Protein AF-A0A955XNJ9-F1 (afdb_monomer)

Mean predicted aligned error: 15.5 Å

Solvent-accessible surface area (backbone atoms only — not comparable to full-atom values): 15821 Å² total; per-residue (Å²): 92,67,76,54,38,67,74,32,72,89,42,63,70,50,39,53,50,33,49,73,71,42,54,72,67,55,43,52,30,51,49,47,35,55,50,42,34,64,75,70,65,47,89,49,69,69,48,35,56,73,75,29,44,67,34,47,30,44,52,66,66,40,98,43,65,46,68,58,96,60,44,46,30,9,18,32,44,30,56,57,34,42,71,58,36,59,92,86,37,60,68,49,42,50,40,21,49,67,26,19,12,77,42,17,41,43,24,42,50,37,28,50,51,42,32,59,75,77,20,81,82,70,43,66,70,48,33,59,72,77,31,43,67,39,46,49,53,16,59,68,30,68,34,87,57,104,65,89,69,55,55,67,54,95,84,49,73,48,75,60,8,54,36,22,49,49,36,52,52,46,42,55,54,20,54,78,70,72,42,48,72,69,41,40,52,48,43,58,71,54,27,34,72,63,9,48,53,36,46,48,47,34,54,54,39,36,67,74,74,23,86,79,72,43,67,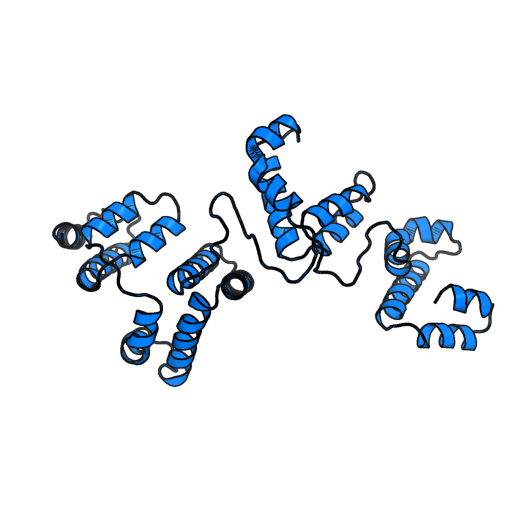74,42,42,55,74,74,30,37,73,35,44,43,69,25,50,54,68,27,84,31,30,28,29,54,27,51,58,41,37,76,66,36,88,45,74,66,52,34,53,55,25,62,59,28,34,12,76,87,23,40,70,40,42,50,53,30,50,53,42,28,60,78,66,70,42,93,48,86,83,34,77,92,32,48,68,36,43,50,55,18,58,70,37,120

Foldseek 3Di:
DVVQVVVCVPPPVSVVVVLVPDDPQLNVLVVLLVVQCVVQVPDDPVSSCVRVVLSVCSNVVPVQDHDDPAAQAALLNLVVNVVSDDVVNVVSNVRSLRRYHPANNQLNVQLVVQCVVQPVPSDPVSCCVGVVVSVVNRNVTGRPDPDDDDHDDPPDTRCLAAALLSLVLQQVVCVVVVNRPVSNVNSQVSHDPNRNVLVVLLVVQCVVFPVPSDPVRSCVRVVVSVCSRQPAADDALQRLLVQCVPDPDSSSNSVSVSNYHPVRVVLNVLLVVQCVVVVNPGSCDPSSVVSVVVRNVTD

Structure (mmCIF, N/CA/C/O backbone):
data_AF-A0A955XNJ9-F1
#
_entry.id   AF-A0A955XNJ9-F1
#
loop_
_atom_site.group_PDB
_atom_site.id
_atom_site.type_symbol
_atom_site.label_atom_id
_atom_site.label_alt_id
_atom_site.label_comp_id
_atom_site.label_asym_id
_atom_site.label_entity_id
_atom_site.label_seq_id
_atom_site.pdbx_PDB_ins_code
_atom_site.Cartn_x
_atom_site.Cartn_y
_atom_site.Cartn_z
_atom_site.occupancy
_atom_site.B_iso_or_equiv
_atom_site.auth_seq_id
_atom_site.auth_comp_id
_atom_site.auth_asym_id
_atom_site.auth_atom_id
_atom_site.pdbx_PDB_model_num
ATOM 1 N N . ILE A 1 1 ? -28.327 0.165 31.905 1.00 87.50 1 ILE A N 1
ATOM 2 C CA . ILE A 1 1 ? -28.423 1.457 32.636 1.00 87.50 1 ILE A CA 1
ATOM 3 C C . ILE A 1 1 ? -29.880 1.897 32.811 1.00 87.50 1 ILE A C 1
ATOM 5 O O . ILE A 1 1 ? -30.347 1.900 33.940 1.00 87.50 1 ILE A O 1
ATOM 9 N N . PHE A 1 2 ? -30.633 2.179 31.739 1.00 85.69 2 PHE A N 1
ATOM 10 C CA . PHE A 1 2 ? -31.999 2.735 31.830 1.00 85.69 2 PHE A CA 1
ATOM 11 C C . PHE A 1 2 ? -33.007 1.916 32.647 1.00 85.69 2 PHE A C 1
ATOM 13 O O . PHE A 1 2 ? -33.697 2.488 33.483 1.00 85.69 2 PHE A O 1
ATOM 20 N N . GLN A 1 3 ? -33.055 0.588 32.487 1.00 88.06 3 GLN A N 1
ATOM 21 C CA . GLN A 1 3 ? -33.917 -0.261 33.329 1.00 88.06 3 GLN A CA 1
ATOM 22 C C . GLN A 1 3 ? -33.580 -0.145 34.824 1.00 88.06 3 GLN A C 1
ATOM 24 O O . GLN A 1 3 ? -34.480 -0.129 35.654 1.00 88.06 3 GLN A O 1
ATOM 29 N N . CYS A 1 4 ? -32.296 -0.016 35.169 1.00 93.62 4 CYS A N 1
ATOM 30 C CA . CYS A 1 4 ? -31.854 0.186 36.549 1.00 93.62 4 CYS A CA 1
ATOM 31 C C . CYS A 1 4 ? -32.279 1.577 37.052 1.00 93.62 4 CYS A C 1
ATOM 33 O O . CYS A 1 4 ? -32.915 1.688 38.097 1.00 93.62 4 CYS A O 1
ATOM 35 N N . LEU A 1 5 ? -32.048 2.629 36.256 1.00 92.25 5 LEU A N 1
ATOM 36 C CA . LEU A 1 5 ? -32.444 4.001 36.599 1.00 92.25 5 LEU A CA 1
ATOM 37 C C . LEU A 1 5 ? -33.959 4.156 36.796 1.00 92.25 5 LEU A C 1
ATOM 39 O O . LEU A 1 5 ? -34.384 4.831 37.730 1.00 92.25 5 LEU A O 1
ATOM 43 N N . GLN A 1 6 ? -34.781 3.481 35.985 1.00 91.00 6 GLN A N 1
ATOM 44 C CA . GLN A 1 6 ? -36.240 3.485 36.147 1.00 91.00 6 GLN A CA 1
ATOM 45 C C . GLN A 1 6 ? -36.683 2.943 37.513 1.00 91.00 6 GLN A C 1
ATOM 47 O O . GLN A 1 6 ? -37.684 3.406 38.058 1.00 91.00 6 GLN A O 1
ATOM 52 N N . THR A 1 7 ? -35.934 2.002 38.097 1.00 95.38 7 THR A N 1
ATOM 53 C CA . THR A 1 7 ? -36.240 1.460 39.432 1.00 95.38 7 THR A CA 1
ATOM 54 C C . THR A 1 7 ? -35.772 2.353 40.582 1.00 95.38 7 THR A C 1
ATOM 56 O O . THR A 1 7 ? -36.294 2.230 41.688 1.00 95.38 7 THR A O 1
ATOM 59 N N . CYS A 1 8 ? -34.842 3.278 40.331 1.00 93.50 8 CYS A N 1
ATOM 60 C CA . CYS A 1 8 ? -34.285 4.169 41.351 1.00 93.50 8 CYS A CA 1
ATOM 61 C C . CYS A 1 8 ? -35.180 5.373 41.685 1.00 93.50 8 CYS A C 1
ATOM 63 O O . CYS A 1 8 ? -35.050 5.961 42.760 1.00 93.50 8 CYS A O 1
ATOM 65 N N . GLY A 1 9 ? -36.089 5.772 40.788 1.00 92.88 9 GLY A N 1
ATOM 66 C CA . GLY A 1 9 ? -36.914 6.966 40.984 1.00 92.88 9 GLY A CA 1
ATOM 67 C C . GLY A 1 9 ? -36.064 8.235 41.140 1.00 92.88 9 GLY A C 1
ATOM 68 O O . GLY A 1 9 ? -35.348 8.614 40.222 1.00 92.88 9 GLY A O 1
ATOM 69 N N . GLN A 1 10 ? -36.163 8.901 42.297 1.00 90.62 10 GLN A N 1
ATOM 70 C CA . GLN A 1 10 ? -35.408 10.124 42.637 1.00 90.62 10 GLN A CA 1
ATOM 71 C C . GLN A 1 10 ? -34.197 9.847 43.556 1.00 90.62 10 GLN A C 1
ATOM 73 O O . GLN A 1 10 ? -33.575 10.783 44.055 1.00 90.62 10 GLN A O 1
ATOM 78 N N . ASP A 1 11 ? -33.873 8.579 43.831 1.00 96.69 11 ASP A N 1
ATOM 79 C CA . ASP A 1 11 ? -32.730 8.222 44.674 1.00 96.69 11 ASP A CA 1
ATOM 80 C C . ASP A 1 11 ? -31.415 8.367 43.891 1.00 96.69 11 ASP A C 1
ATOM 82 O O . ASP A 1 11 ? -31.063 7.535 43.050 1.00 96.69 11 ASP A O 1
ATOM 86 N N . GLN A 1 12 ? -30.680 9.440 44.188 1.00 93.50 12 GLN A N 1
ATOM 87 C CA . GLN A 1 12 ? -29.406 9.748 43.542 1.00 93.50 12 GLN A CA 1
ATOM 88 C C . GLN A 1 12 ? -28.333 8.678 43.801 1.00 93.50 12 GLN A C 1
ATOM 90 O O . GLN A 1 12 ? -27.574 8.352 42.891 1.00 93.50 12 GLN A O 1
ATOM 95 N N . ALA A 1 13 ? -28.287 8.084 44.998 1.00 95.25 13 ALA A N 1
ATOM 96 C CA . ALA A 1 13 ? -27.296 7.057 45.320 1.00 95.25 13 ALA A CA 1
ATOM 97 C C . ALA A 1 13 ? -27.567 5.762 44.538 1.00 95.25 13 ALA A C 1
ATOM 99 O O . ALA A 1 13 ? -26.638 5.104 44.066 1.00 95.25 13 ALA A O 1
ATOM 100 N N . CYS A 1 14 ? -28.844 5.421 44.345 1.00 97.19 14 CYS A N 1
ATOM 101 C CA . CYS A 1 14 ? -29.247 4.326 43.464 1.00 97.19 14 CYS A CA 1
ATOM 102 C C . CYS A 1 14 ? -28.850 4.608 42.005 1.00 97.19 14 CYS A C 1
ATOM 104 O O . CYS A 1 14 ? -28.271 3.740 41.349 1.00 97.19 14 CYS A O 1
ATOM 106 N N . ALA A 1 15 ? -29.090 5.829 41.513 1.00 93.19 15 ALA A N 1
ATOM 107 C CA . ALA A 1 15 ? -28.737 6.219 40.149 1.00 93.19 15 ALA A CA 1
ATOM 108 C C . ALA A 1 15 ? -27.221 6.152 39.885 1.00 93.19 15 ALA A C 1
ATOM 110 O O . ALA A 1 15 ? -26.791 5.583 38.879 1.00 93.19 15 ALA A O 1
ATOM 111 N N . GLU A 1 16 ? -26.406 6.652 40.817 1.00 93.81 16 GLU A N 1
ATOM 112 C CA . GLU A 1 16 ? -24.943 6.526 40.772 1.00 93.81 16 GLU A CA 1
ATOM 113 C C . GLU A 1 16 ? -24.506 5.053 40.812 1.00 93.81 16 GLU A C 1
ATOM 115 O O . GLU A 1 16 ? -23.624 4.643 40.058 1.00 93.81 16 GLU A O 1
ATOM 120 N N . GLY A 1 17 ? -25.172 4.220 41.619 1.00 96.19 17 GLY A N 1
ATOM 121 C CA . GLY A 1 17 ? -24.954 2.773 41.642 1.00 96.19 17 GLY A CA 1
ATOM 122 C C . GLY A 1 17 ? -25.207 2.103 40.287 1.00 96.19 17 GLY A C 1
ATOM 123 O O . GLY A 1 17 ? -24.396 1.290 39.846 1.00 96.19 17 GLY A O 1
ATOM 124 N N . CYS A 1 18 ? -26.288 2.473 39.595 1.00 95.50 18 CYS A N 1
ATOM 125 C CA . CYS A 1 18 ? -26.602 1.966 38.257 1.00 95.50 18 CYS A CA 1
ATOM 126 C C . CYS A 1 18 ? -25.562 2.370 37.202 1.00 95.50 18 CYS A C 1
ATOM 128 O O . CYS A 1 18 ? -25.282 1.584 36.295 1.00 95.50 18 CYS A O 1
ATOM 130 N N . LEU A 1 19 ? -25.000 3.579 37.303 1.00 92.75 19 LEU A N 1
ATOM 131 C CA . LEU A 1 19 ? -23.943 4.051 36.403 1.00 92.75 19 LEU A CA 1
ATOM 132 C C . LEU A 1 19 ? -22.616 3.342 36.675 1.00 92.75 19 LEU A C 1
ATOM 134 O O . LEU A 1 19 ? -21.966 2.880 35.741 1.00 92.75 19 LEU A O 1
ATOM 138 N N . ASN A 1 20 ? -22.253 3.165 37.944 1.00 94.50 20 ASN A N 1
ATOM 139 C CA . ASN A 1 20 ? -21.024 2.473 38.336 1.00 94.50 20 ASN A CA 1
ATOM 140 C C . ASN A 1 20 ? -21.020 0.980 37.967 1.00 94.50 20 ASN A C 1
ATOM 142 O O . ASN A 1 20 ? -19.954 0.388 37.839 1.00 94.50 20 ASN A O 1
ATOM 146 N N . GLN A 1 21 ? -22.195 0.368 37.789 1.00 93.81 21 GLN A N 1
ATOM 147 C CA . GLN A 1 21 ? -22.329 -1.018 37.319 1.00 93.81 21 GLN A CA 1
ATOM 148 C C . GLN A 1 21 ? -22.251 -1.167 35.793 1.00 93.81 21 GLN A C 1
ATOM 150 O O . GLN A 1 21 ? -22.185 -2.291 35.295 1.00 93.81 21 GLN A O 1
ATOM 155 N N . ALA A 1 22 ? -22.301 -0.070 35.037 1.00 86.12 22 ALA A N 1
ATOM 156 C CA . ALA A 1 22 ? -22.185 -0.120 33.588 1.00 86.12 22 ALA A CA 1
ATOM 157 C C . ALA A 1 22 ? -20.741 -0.358 33.132 1.00 86.12 22 ALA A C 1
ATOM 159 O O . ALA A 1 22 ? -19.787 -0.063 33.849 1.00 86.12 22 ALA A O 1
ATOM 160 N N . THR A 1 23 ? -20.583 -0.861 31.908 1.00 87.94 23 THR A N 1
ATOM 161 C CA . THR A 1 23 ? -19.278 -0.903 31.240 1.00 87.94 23 THR A CA 1
ATOM 162 C C . THR A 1 23 ? -18.762 0.518 30.975 1.00 87.94 23 THR A C 1
ATOM 164 O O . THR A 1 23 ? -19.576 1.444 30.887 1.00 87.94 23 THR A O 1
ATOM 167 N N . PRO A 1 24 ? -17.440 0.711 30.797 1.00 83.81 24 PRO A N 1
ATOM 168 C CA . PRO A 1 24 ? -16.875 2.016 30.445 1.00 83.81 24 PRO A CA 1
ATOM 169 C C . PRO A 1 24 ? -17.558 2.665 29.230 1.00 83.81 24 PRO A C 1
ATOM 171 O O . PRO A 1 24 ? -17.929 3.836 29.287 1.00 83.81 24 PRO A O 1
ATOM 174 N N . ASP A 1 25 ? -17.832 1.886 28.183 1.00 75.38 25 ASP A N 1
ATOM 175 C CA . ASP A 1 25 ? -18.508 2.381 26.976 1.00 75.38 25 ASP A CA 1
ATOM 176 C C . ASP A 1 25 ? -19.952 2.811 27.262 1.00 75.38 25 ASP A C 1
ATOM 178 O O . ASP A 1 25 ? -20.408 3.856 26.801 1.00 75.38 25 ASP A O 1
ATOM 182 N N . GLY A 1 26 ? -20.669 2.052 28.097 1.00 81.81 26 GLY A N 1
ATOM 183 C CA . GLY A 1 26 ? -22.020 2.412 28.523 1.00 81.81 26 GLY A CA 1
ATOM 184 C C . GLY A 1 26 ? -22.055 3.698 29.355 1.00 81.81 26 GLY A C 1
ATOM 185 O O . GLY A 1 26 ? -22.989 4.490 29.222 1.00 81.81 26 GLY A O 1
ATOM 186 N N . GLN A 1 27 ? -21.035 3.932 30.188 1.00 87.31 27 GLN A N 1
ATOM 187 C CA . GLN A 1 27 ? -20.883 5.178 30.946 1.00 87.31 27 GLN A CA 1
ATOM 188 C C . GLN A 1 27 ? -20.604 6.363 30.018 1.00 87.31 27 GLN A C 1
ATOM 190 O O . GLN A 1 27 ? -21.228 7.414 30.173 1.00 87.31 27 GLN A O 1
ATOM 195 N N . ALA A 1 28 ? -19.715 6.187 29.035 1.00 84.62 28 ALA A N 1
ATOM 196 C CA . ALA A 1 28 ? -19.393 7.213 28.048 1.00 84.62 28 ALA A CA 1
ATOM 197 C C . ALA A 1 28 ? -20.620 7.592 27.202 1.00 84.62 28 ALA A C 1
ATOM 199 O O . ALA A 1 28 ? -20.950 8.774 27.098 1.00 84.62 28 ALA A O 1
ATOM 200 N N . ALA A 1 29 ? -21.353 6.603 26.678 1.00 83.69 29 ALA A N 1
ATOM 201 C CA . ALA A 1 29 ? -22.547 6.837 25.867 1.00 83.69 29 ALA A CA 1
ATOM 202 C C . ALA A 1 29 ? -23.670 7.530 26.659 1.00 83.69 29 ALA A C 1
ATOM 204 O O . ALA A 1 29 ? -24.295 8.472 26.174 1.00 83.69 29 ALA A O 1
ATOM 205 N N . PHE A 1 30 ? -23.896 7.122 27.912 1.00 92.06 30 PHE A N 1
ATOM 206 C CA . PHE A 1 30 ? -24.862 7.798 28.781 1.00 92.06 30 PHE A CA 1
ATOM 207 C C . PHE A 1 30 ? -24.428 9.236 29.118 1.00 92.06 30 PHE A C 1
ATOM 209 O O . PHE A 1 30 ? -25.255 10.150 29.140 1.00 92.06 30 PHE A O 1
ATOM 216 N N . GLY A 1 31 ? -23.128 9.454 29.340 1.00 91.62 31 GLY A N 1
ATOM 217 C CA . GLY A 1 31 ? -22.550 10.780 29.554 1.00 91.62 31 GLY A CA 1
ATOM 218 C C . GLY A 1 31 ? -22.748 11.715 28.358 1.00 91.62 31 GLY A C 1
ATOM 219 O O . GLY A 1 31 ? -23.079 12.883 28.559 1.00 91.62 31 GLY A O 1
ATOM 220 N N . ALA A 1 32 ? -22.623 11.198 27.133 1.00 90.44 32 ALA A N 1
ATOM 221 C CA . ALA A 1 32 ? -22.866 11.955 25.905 1.00 90.44 32 ALA A CA 1
ATOM 222 C C . ALA A 1 32 ? -24.324 12.434 25.805 1.00 90.44 32 ALA A C 1
ATOM 224 O O . ALA A 1 32 ? -24.561 13.622 25.579 1.00 90.44 32 ALA A O 1
ATOM 225 N N . ILE A 1 33 ? -25.303 11.561 26.088 1.00 94.19 33 ILE A N 1
ATOM 226 C CA . ILE A 1 33 ? -26.720 11.964 26.148 1.00 94.19 33 ILE A CA 1
ATOM 227 C C . ILE A 1 33 ? -26.911 13.072 27.182 1.00 94.19 33 ILE A C 1
ATOM 229 O O . ILE A 1 33 ? -27.504 14.105 26.882 1.00 94.19 33 ILE A O 1
ATOM 233 N N . ALA A 1 34 ? -26.394 12.883 28.399 1.00 93.75 34 ALA A N 1
ATOM 234 C CA . ALA A 1 34 ? -26.550 13.864 29.468 1.00 93.75 34 ALA A CA 1
ATOM 235 C C . ALA A 1 34 ? -25.927 15.224 29.103 1.00 93.75 34 ALA A C 1
ATOM 237 O O . ALA A 1 34 ? -26.501 16.271 29.412 1.00 93.75 34 ALA A O 1
ATOM 238 N N . GLN A 1 35 ? -24.775 15.235 28.426 1.00 94.50 35 GLN A N 1
ATOM 239 C CA . GLN A 1 35 ? -24.175 16.465 27.907 1.00 94.50 35 GLN A CA 1
ATOM 240 C C . GLN A 1 35 ? -25.063 17.129 26.854 1.00 94.50 35 GLN A C 1
ATOM 242 O O . GLN A 1 35 ? -25.310 18.329 26.964 1.00 94.50 35 GLN A O 1
ATOM 247 N N . CYS A 1 36 ? -25.593 16.370 25.891 1.00 96.06 36 CYS A N 1
ATOM 248 C CA . CYS A 1 36 ? -26.470 16.915 24.859 1.00 96.06 36 CYS A CA 1
ATOM 249 C C . CYS A 1 36 ? -27.771 17.497 25.439 1.00 96.06 36 CYS A C 1
ATOM 251 O O . CYS A 1 36 ? -28.160 18.612 25.079 1.00 96.06 36 CYS A O 1
ATOM 253 N N . ILE A 1 37 ? -28.402 16.795 26.391 1.00 96.44 37 ILE A N 1
ATOM 254 C CA . ILE A 1 37 ? -29.606 17.264 27.096 1.00 96.44 37 ILE A CA 1
ATOM 255 C C . ILE A 1 37 ? -29.342 18.612 27.768 1.00 96.44 37 ILE A C 1
ATOM 257 O O . ILE A 1 37 ? -30.127 19.547 27.610 1.00 96.44 37 ILE A O 1
ATOM 261 N N . ASN A 1 38 ? -28.223 18.729 28.490 1.00 94.81 38 ASN A N 1
ATOM 262 C CA . ASN A 1 38 ? -27.853 19.967 29.173 1.00 94.81 38 ASN A CA 1
ATOM 263 C C . ASN A 1 38 ? -27.518 21.096 28.188 1.00 94.81 38 ASN A C 1
ATOM 265 O O . ASN A 1 38 ? -27.924 22.234 28.411 1.00 94.81 38 ASN A O 1
ATOM 269 N N . ALA A 1 39 ? -26.804 20.790 27.100 1.00 96.50 39 ALA A N 1
ATOM 270 C CA . ALA A 1 39 ? -26.411 21.770 26.088 1.00 96.50 39 ALA A CA 1
ATOM 271 C C . ALA A 1 39 ? -27.617 22.360 25.340 1.00 96.50 39 ALA A C 1
ATOM 273 O O . ALA A 1 39 ? -27.639 23.559 25.068 1.00 96.50 39 ALA A O 1
ATOM 274 N N . ASN A 1 40 ? -28.633 21.540 25.059 1.00 95.62 40 ASN A N 1
ATOM 275 C CA . ASN A 1 40 ? -29.851 21.957 24.359 1.00 95.62 40 ASN A CA 1
ATOM 276 C C . ASN A 1 40 ? -30.999 22.353 25.304 1.00 95.62 40 ASN A C 1
ATOM 278 O O . ASN A 1 40 ? -32.063 22.764 24.844 1.00 95.62 40 ASN A O 1
ATOM 282 N N . GLY A 1 41 ? -30.800 22.252 26.623 1.00 96.38 41 GLY A N 1
ATOM 283 C CA . GLY A 1 41 ? -31.819 22.580 27.621 1.00 96.38 41 GLY A CA 1
ATOM 284 C C . GLY A 1 41 ? -33.074 21.709 27.519 1.00 96.38 41 GLY A C 1
ATOM 285 O O . GLY A 1 41 ? -34.176 22.200 27.770 1.00 96.38 41 GLY A O 1
ATOM 286 N N . CYS A 1 42 ? -32.925 20.440 27.130 1.00 96.19 42 CYS A N 1
ATOM 287 C CA . CYS A 1 42 ? -34.059 19.547 26.923 1.00 96.19 42 CYS A CA 1
ATOM 288 C C . CYS A 1 42 ? -34.740 19.169 28.241 1.00 96.19 42 CYS A C 1
ATOM 290 O O . CYS A 1 42 ? -34.089 18.752 29.197 1.00 96.19 42 CYS A O 1
ATOM 292 N N . GLN A 1 43 ? -36.067 19.314 28.282 1.00 96.38 43 GLN A N 1
ATOM 293 C CA . GLN A 1 43 ? -36.897 19.016 29.459 1.00 96.38 43 GLN A CA 1
ATOM 294 C C . GLN A 1 43 ? -37.847 17.832 29.246 1.00 96.38 43 GLN A C 1
ATOM 296 O O . GLN A 1 43 ? -38.479 17.379 30.199 1.00 96.38 43 GLN A O 1
ATOM 301 N N . ASP A 1 44 ? -37.962 17.348 28.012 1.00 93.31 44 ASP A N 1
ATOM 302 C CA . ASP A 1 44 ? -38.845 16.260 27.618 1.00 93.31 44 ASP A CA 1
ATOM 303 C C . ASP A 1 44 ? -38.204 15.387 26.535 1.00 93.31 44 ASP A C 1
ATOM 305 O O . ASP A 1 44 ? -37.218 15.770 25.898 1.00 93.31 44 ASP A O 1
ATOM 309 N N . ASP A 1 45 ? -38.788 14.208 26.328 1.00 89.56 45 ASP A N 1
ATOM 310 C CA . ASP A 1 45 ? -38.293 13.225 25.366 1.00 89.56 45 ASP A CA 1
ATOM 311 C C . ASP A 1 45 ? -38.332 13.756 23.926 1.00 89.56 45 ASP A C 1
ATOM 313 O O . ASP A 1 45 ? -37.453 13.430 23.137 1.00 89.56 45 ASP A O 1
ATOM 317 N N . ALA A 1 46 ? -39.289 14.628 23.588 1.00 91.12 46 ALA A N 1
ATOM 318 C CA . ALA A 1 46 ? -39.408 15.197 22.245 1.00 91.12 46 ALA A CA 1
ATOM 319 C C . ALA A 1 46 ? -38.215 16.102 21.896 1.00 91.12 46 ALA A C 1
ATOM 321 O O . ALA A 1 46 ? -37.704 16.057 20.777 1.00 91.12 46 ALA A O 1
ATOM 322 N N . CYS A 1 47 ? -37.736 16.906 22.847 1.00 95.75 47 CYS A N 1
ATOM 323 C CA . CYS A 1 47 ? -36.519 17.691 22.668 1.00 95.75 47 CYS A CA 1
ATOM 324 C C . CYS A 1 47 ? -35.287 16.796 22.540 1.00 95.75 47 CYS A C 1
ATOM 326 O O . CYS A 1 47 ? -34.439 17.056 21.685 1.00 95.75 47 CYS A O 1
ATOM 328 N N . VAL A 1 48 ? -35.194 15.756 23.375 1.00 94.00 48 VAL A N 1
ATOM 329 C CA . VAL A 1 48 ? -34.073 14.808 23.350 1.00 94.00 48 VAL A CA 1
ATOM 330 C C . VAL A 1 48 ? -34.030 14.062 22.020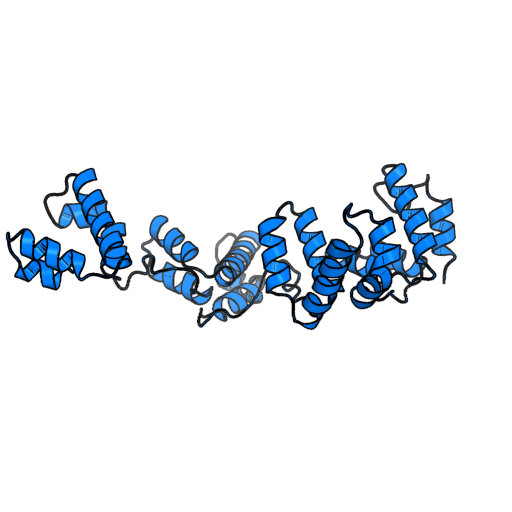 1.00 94.00 48 VAL A C 1
ATOM 332 O O . VAL A 1 48 ? -32.974 13.970 21.408 1.00 94.00 48 VAL A O 1
ATOM 335 N N . GLU A 1 49 ? -35.171 13.604 21.519 1.00 85.88 49 GLU A N 1
ATOM 336 C CA . GLU A 1 49 ? -35.270 12.943 20.220 1.00 85.88 49 GLU A CA 1
ATOM 337 C C . GLU A 1 49 ? -34.945 13.902 19.065 1.00 85.88 49 GLU A C 1
ATOM 339 O O . GLU A 1 49 ? -34.266 13.516 18.123 1.00 85.88 49 GLU A O 1
ATOM 344 N N . ALA A 1 50 ? -35.353 15.172 19.145 1.00 88.50 50 ALA A N 1
ATOM 345 C CA . ALA A 1 50 ? -35.089 16.145 18.086 1.00 88.50 50 ALA A CA 1
ATOM 346 C C . ALA A 1 50 ? -33.637 16.658 18.048 1.00 88.50 50 ALA A C 1
ATOM 348 O O . ALA A 1 50 ? -33.138 16.977 16.971 1.00 88.50 50 ALA A O 1
ATOM 349 N N . ASN A 1 51 ? -32.969 16.778 19.200 1.00 91.31 51 ASN A N 1
ATOM 350 C CA . ASN A 1 51 ? -31.667 17.456 19.303 1.00 91.31 51 ASN A CA 1
ATOM 351 C C . ASN A 1 51 ? -30.517 16.541 19.736 1.00 91.31 51 ASN A C 1
ATOM 353 O O . ASN A 1 51 ? -29.364 16.913 19.551 1.00 91.31 51 ASN A O 1
ATOM 357 N N . CYS A 1 52 ? -30.820 15.372 20.302 1.00 93.25 52 CYS A N 1
ATOM 358 C CA . CYS A 1 52 ? -29.846 14.419 20.843 1.00 93.25 52 CYS A CA 1
ATOM 359 C C . CYS A 1 52 ? -30.026 13.010 20.262 1.00 93.25 52 CYS A C 1
ATOM 361 O O . CYS A 1 52 ? -29.658 12.016 20.891 1.00 93.25 52 CYS A O 1
ATOM 363 N N . ALA A 1 53 ? -30.629 12.903 19.070 1.00 83.75 53 ALA A N 1
ATOM 364 C CA . ALA A 1 53 ? -30.893 11.625 18.410 1.00 83.75 53 ALA A CA 1
ATOM 365 C C . ALA A 1 53 ? -29.623 10.776 18.262 1.00 83.75 53 ALA A C 1
ATOM 367 O O . ALA A 1 53 ? -29.663 9.564 18.451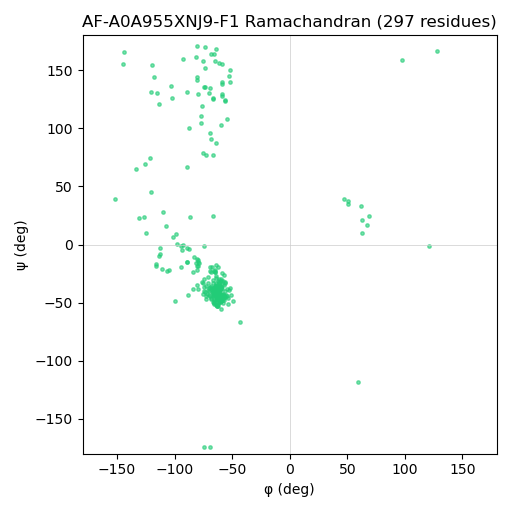 1.00 83.75 53 ALA A O 1
ATOM 368 N N . ASN A 1 54 ? -28.487 11.411 17.961 1.00 80.00 54 ASN A N 1
ATOM 369 C CA . ASN A 1 54 ? -27.215 10.728 17.742 1.00 80.00 54 ASN A CA 1
ATOM 370 C C . ASN A 1 54 ? -26.708 10.056 19.022 1.00 80.00 54 ASN A C 1
ATOM 372 O O . ASN A 1 54 ? -26.354 8.879 19.009 1.00 80.00 54 ASN A O 1
ATOM 376 N N . GLU A 1 55 ? -26.724 10.779 20.140 1.00 90.75 55 GLU A N 1
ATOM 377 C CA . GLU A 1 55 ? -26.299 10.277 21.442 1.00 90.75 55 GLU A CA 1
ATOM 378 C C . GLU A 1 55 ? -27.259 9.196 21.956 1.00 90.75 55 GLU A C 1
ATOM 380 O O . GLU A 1 55 ? -26.821 8.186 22.510 1.00 90.75 55 GLU A O 1
ATOM 385 N N . VAL A 1 56 ? -28.567 9.373 21.733 1.00 86.31 56 VAL A N 1
ATOM 386 C CA . VAL A 1 56 ? -29.598 8.376 22.061 1.00 86.31 56 VAL A CA 1
ATOM 387 C C . VAL A 1 56 ? -29.380 7.090 21.264 1.00 86.31 56 VAL A C 1
ATOM 389 O O . VAL A 1 56 ? -29.318 6.010 21.854 1.00 86.31 56 VAL A O 1
ATOM 392 N N . ASN A 1 57 ? -29.190 7.190 19.948 1.00 74.62 57 ASN A N 1
ATOM 393 C CA . ASN A 1 57 ? -28.954 6.040 19.075 1.00 74.62 57 ASN A CA 1
ATOM 394 C C . ASN A 1 57 ? -27.658 5.304 19.438 1.00 74.62 57 ASN A C 1
ATOM 396 O O . ASN A 1 57 ? -27.665 4.075 19.537 1.00 74.62 57 ASN A O 1
ATOM 400 N N . ALA A 1 58 ? -26.582 6.045 19.724 1.00 73.44 58 ALA A N 1
ATOM 401 C CA . ALA A 1 58 ? -25.316 5.479 20.185 1.00 73.44 58 ALA A CA 1
ATOM 402 C C . ALA A 1 58 ? -25.456 4.738 21.529 1.00 73.44 58 ALA A C 1
ATOM 404 O O . ALA A 1 58 ? -24.828 3.703 21.737 1.00 73.44 58 ALA A O 1
ATOM 405 N N . CYS A 1 59 ? -26.296 5.224 22.449 1.00 83.38 59 CYS A N 1
ATOM 406 C CA . CYS A 1 59 ? -26.452 4.616 23.772 1.00 83.38 59 CYS A CA 1
ATOM 407 C C . CYS A 1 59 ? -27.350 3.376 23.792 1.00 83.38 59 CYS A C 1
ATOM 409 O O . CYS A 1 59 ? -27.083 2.432 24.536 1.00 83.38 59 CYS A O 1
ATOM 411 N N . PHE A 1 60 ? -28.433 3.372 23.013 1.00 76.12 60 PHE A N 1
ATOM 412 C CA . PHE A 1 60 ? -29.389 2.263 23.019 1.00 76.12 60 PHE A CA 1
ATOM 413 C C . PHE A 1 60 ? -29.033 1.135 22.056 1.00 76.12 60 PHE A C 1
ATOM 415 O O . PHE A 1 60 ? -29.744 0.130 22.043 1.00 76.12 60 PHE A O 1
ATOM 422 N N . GLY A 1 61 ? -27.965 1.286 21.263 1.00 60.66 61 GLY A N 1
ATOM 423 C CA . GLY A 1 61 ? -27.633 0.326 20.210 1.00 60.66 61 GLY A CA 1
ATOM 424 C C . GLY A 1 61 ? -28.846 0.055 19.322 1.00 60.66 61 GLY A C 1
ATOM 425 O O . GLY A 1 61 ? -29.090 -1.091 18.944 1.00 60.66 61 GLY A O 1
ATOM 426 N N . GLY A 1 62 ? -29.674 1.089 19.102 1.00 47.84 62 GLY A N 1
ATOM 427 C CA . GLY A 1 62 ? -30.880 0.971 18.298 1.00 47.84 62 GLY A CA 1
ATOM 428 C C . GLY A 1 62 ? -30.502 0.365 16.955 1.00 47.84 62 GLY A C 1
ATOM 429 O O . GLY A 1 62 ? -29.426 0.631 16.442 1.00 47.84 62 GLY A O 1
ATOM 430 N N . ALA A 1 63 ? -31.369 -0.455 16.374 1.00 42.56 63 ALA A N 1
ATOM 431 C CA . ALA A 1 63 ? -31.154 -1.079 15.067 1.00 42.56 63 ALA A CA 1
ATOM 432 C C . ALA A 1 63 ? -31.129 -0.074 13.884 1.00 42.56 63 ALA A C 1
ATOM 434 O O . ALA A 1 63 ? -31.452 -0.436 12.757 1.00 42.56 63 ALA A O 1
ATOM 435 N N . GLY A 1 64 ? -30.792 1.190 14.144 1.00 47.12 64 GLY A N 1
ATOM 436 C CA . GLY A 1 64 ? -30.214 2.117 13.185 1.00 47.12 64 GLY A CA 1
ATOM 437 C C . GLY A 1 64 ? -28.714 2.190 13.489 1.00 47.12 64 GLY A C 1
ATOM 438 O O . GLY A 1 64 ? -28.356 2.408 14.643 1.00 47.12 64 GLY A O 1
ATOM 439 N N . PRO A 1 65 ? -27.837 1.963 12.509 1.00 43.22 65 PRO A N 1
ATOM 440 C CA . PRO A 1 65 ? -26.432 1.635 12.730 1.00 43.22 65 PRO A CA 1
ATOM 441 C C . PRO A 1 65 ? -25.611 2.844 13.219 1.00 43.22 65 PRO A C 1
ATOM 443 O O . PRO A 1 65 ? -24.876 3.497 12.483 1.00 43.22 65 PRO A O 1
ATOM 446 N N . GLY A 1 66 ? -25.770 3.169 14.497 1.00 44.41 66 GLY A N 1
ATOM 447 C CA . GLY A 1 66 ? -24.927 4.094 15.238 1.00 44.41 66 GLY A CA 1
ATOM 448 C C . GLY A 1 66 ? -23.640 3.415 15.719 1.00 44.41 66 GLY A C 1
ATOM 449 O O . GLY A 1 66 ? -23.582 2.187 15.787 1.00 44.41 66 GLY A O 1
ATOM 450 N N . PRO A 1 67 ? -22.615 4.211 16.063 1.00 47.53 67 PRO A N 1
ATOM 451 C CA . PRO A 1 67 ? -21.232 3.772 16.184 1.00 47.53 67 PRO A CA 1
ATOM 452 C C . PRO A 1 67 ? -21.039 2.846 17.383 1.00 47.53 67 PRO A C 1
ATOM 454 O O . PRO A 1 67 ? -20.839 3.293 18.511 1.00 47.53 67 PRO A O 1
ATOM 457 N N . GLY A 1 68 ? -21.085 1.539 17.121 1.00 47.41 68 GLY A N 1
ATOM 458 C CA . GLY A 1 68 ? -20.423 0.554 17.969 1.00 47.41 68 GLY A CA 1
ATOM 459 C C . GLY A 1 68 ? -18.900 0.756 17.938 1.00 47.41 68 GLY A C 1
ATOM 460 O O . GLY A 1 68 ? -18.407 1.517 17.101 1.00 47.41 68 GLY A O 1
ATOM 461 N N . PRO A 1 69 ? -18.138 0.102 18.834 1.00 48.50 69 PRO A N 1
ATOM 462 C CA . PRO A 1 69 ? -16.677 0.100 18.779 1.00 48.50 69 PRO A CA 1
ATOM 463 C C . PRO A 1 69 ? -16.259 -0.378 17.383 1.00 48.50 69 PRO A C 1
ATOM 465 O O . PRO A 1 69 ? -16.529 -1.518 17.012 1.00 48.50 69 PRO A O 1
ATOM 468 N N . GLY A 1 70 ? -15.765 0.565 16.583 1.00 55.06 70 GLY A N 1
ATOM 469 C CA . GLY A 1 70 ? -15.726 0.466 15.129 1.00 55.06 70 GLY A CA 1
ATOM 470 C C . GLY A 1 70 ? -14.572 -0.365 14.586 1.00 55.06 70 GLY A C 1
ATOM 471 O O . GLY A 1 70 ? -13.639 -0.709 15.309 1.00 55.06 70 GLY A O 1
ATOM 472 N N . GLY A 1 71 ? -14.640 -0.611 13.278 1.00 59.91 71 GLY A N 1
ATOM 473 C CA . GLY A 1 71 ? -13.522 -1.120 12.488 1.00 59.91 71 GLY A CA 1
ATOM 474 C C . GLY A 1 71 ? -13.773 -2.442 11.776 1.00 59.91 71 GLY A C 1
ATOM 475 O O . GLY A 1 71 ? -12.886 -2.880 11.054 1.00 59.91 71 GLY A O 1
ATOM 476 N N . ASP A 1 72 ? -14.949 -3.054 11.928 1.00 75.50 72 ASP A N 1
ATOM 477 C CA . ASP A 1 72 ? -15.196 -4.393 11.380 1.00 75.50 72 ASP A CA 1
ATOM 478 C C . ASP A 1 72 ? -16.227 -4.420 10.245 1.00 75.50 72 ASP A C 1
ATOM 480 O O . ASP A 1 72 ? -16.383 -5.458 9.613 1.00 75.50 72 ASP A O 1
ATOM 484 N N . LEU A 1 73 ? -16.937 -3.322 9.936 1.00 86.38 73 LEU A N 1
ATOM 485 C CA . LEU A 1 73 ? -17.916 -3.376 8.842 1.00 86.38 73 LEU A CA 1
ATOM 486 C C . LEU A 1 73 ? -17.191 -3.576 7.505 1.00 86.38 73 LEU A C 1
ATOM 488 O O . LEU A 1 73 ? -16.300 -2.799 7.141 1.00 86.38 73 LEU A O 1
ATOM 492 N N . GLY A 1 74 ? -17.583 -4.610 6.764 1.00 90.12 74 GLY A N 1
ATOM 493 C CA . GLY A 1 74 ? -17.166 -4.765 5.380 1.00 90.12 74 GLY A CA 1
ATOM 494 C C . GLY A 1 74 ? -17.899 -3.769 4.486 1.00 90.12 74 GLY A C 1
ATOM 495 O O . GLY A 1 74 ? -18.861 -3.118 4.899 1.00 90.12 74 GLY A O 1
ATOM 496 N N . CYS A 1 75 ? -17.480 -3.643 3.234 1.00 95.38 75 CYS A N 1
ATOM 497 C CA . CYS A 1 75 ? -18.111 -2.730 2.286 1.00 95.38 75 CYS A CA 1
ATOM 498 C C . CYS A 1 75 ? -19.606 -3.025 2.075 1.00 95.38 75 CYS A C 1
ATOM 500 O O . CYS A 1 75 ? -20.424 -2.100 2.019 1.00 95.38 75 CYS A O 1
ATOM 502 N N . GLY A 1 76 ? -19.991 -4.305 2.038 1.00 91.88 76 GLY A N 1
ATOM 503 C CA . GLY A 1 76 ? -21.392 -4.716 1.975 1.00 91.88 76 GLY A CA 1
ATOM 504 C C . GLY A 1 76 ? -22.186 -4.252 3.198 1.00 91.88 76 GLY A C 1
ATOM 505 O O . GLY A 1 76 ? -23.311 -3.764 3.057 1.00 91.88 76 GLY A O 1
ATOM 506 N N . ASP A 1 77 ? -21.573 -4.315 4.381 1.00 91.75 77 ASP A N 1
ATOM 507 C CA . ASP A 1 77 ? -22.194 -3.874 5.628 1.00 91.75 77 ASP A CA 1
ATOM 508 C C . ASP A 1 77 ? -22.292 -2.347 5.711 1.00 91.75 77 ASP A C 1
ATOM 510 O O . ASP A 1 77 ? -23.303 -1.834 6.185 1.00 91.75 77 ASP A O 1
ATOM 514 N N . ILE A 1 78 ? -21.311 -1.600 5.186 1.00 92.62 78 ILE A N 1
ATOM 515 C CA . ILE A 1 78 ? -21.384 -0.132 5.049 1.00 92.62 78 ILE A CA 1
ATOM 516 C C . ILE A 1 78 ? -22.572 0.258 4.155 1.00 92.62 78 ILE A C 1
ATOM 518 O O . ILE A 1 78 ? -23.353 1.148 4.499 1.00 92.62 78 ILE A O 1
ATOM 522 N N . LEU A 1 79 ? -22.769 -0.428 3.024 1.00 92.25 79 LEU A N 1
ATOM 523 C CA . LEU A 1 79 ? -23.913 -0.173 2.143 1.00 92.25 79 LEU A CA 1
ATOM 524 C C . LEU A 1 79 ? -25.245 -0.537 2.803 1.00 92.25 79 LEU A C 1
ATOM 526 O O . LEU A 1 79 ? -26.231 0.187 2.646 1.00 92.25 79 LEU A O 1
ATOM 530 N N . GLN A 1 80 ? -25.294 -1.640 3.550 1.00 90.38 80 GLN A N 1
ATOM 531 C CA . GLN A 1 80 ? -26.476 -2.007 4.328 1.00 90.38 80 GLN A CA 1
ATOM 532 C C . GLN A 1 80 ? -26.750 -0.983 5.439 1.00 90.38 80 GLN A C 1
ATOM 534 O O . GLN A 1 80 ? -27.903 -0.632 5.687 1.00 90.38 80 GLN A O 1
ATOM 539 N N . CYS A 1 81 ? -25.694 -0.451 6.051 1.00 90.81 81 CYS A N 1
ATOM 540 C CA . CYS A 1 81 ? -25.753 0.595 7.058 1.00 90.81 81 CYS A CA 1
ATOM 541 C C . CYS A 1 81 ? -26.409 1.865 6.489 1.00 90.81 81 CYS A C 1
ATOM 543 O O . CYS A 1 81 ? -27.359 2.396 7.067 1.00 90.81 81 CYS A O 1
ATOM 545 N N . PHE A 1 82 ? -26.004 2.286 5.286 1.00 93.25 82 PHE A N 1
ATOM 546 C CA . PHE A 1 82 ? -26.596 3.438 4.599 1.00 93.25 82 PHE A CA 1
ATOM 547 C C . PHE A 1 82 ? -28.082 3.276 4.296 1.00 93.25 82 PHE A C 1
ATOM 549 O O . PHE A 1 82 ? -28.812 4.264 4.313 1.00 93.25 82 PHE A O 1
ATOM 556 N N . GLN A 1 83 ? -28.556 2.053 4.039 1.00 89.06 83 GLN A N 1
ATOM 557 C CA . GLN A 1 83 ? -29.987 1.802 3.829 1.00 89.06 83 GLN A CA 1
ATOM 558 C C . GLN A 1 83 ? -30.817 2.073 5.092 1.00 89.06 83 GLN A C 1
ATOM 560 O O . GLN A 1 83 ? -32.013 2.340 4.984 1.00 89.06 83 GLN A O 1
ATOM 565 N N . GLY A 1 84 ? -30.194 2.018 6.274 1.00 83.25 84 GLY A N 1
ATOM 566 C CA . GLY A 1 84 ? -30.803 2.409 7.544 1.00 83.25 84 GLY A CA 1
ATOM 567 C C . GLY A 1 84 ? -30.815 3.921 7.789 1.00 83.25 84 GLY A C 1
ATOM 568 O O . GLY A 1 84 ? -31.530 4.379 8.678 1.00 83.25 84 GLY A O 1
ATOM 569 N N . CYS A 1 85 ? -30.060 4.699 7.010 1.00 86.50 85 CYS A N 1
ATOM 570 C CA . CYS A 1 85 ? -30.009 6.149 7.140 1.00 86.50 85 CYS A CA 1
ATOM 571 C C . CYS A 1 85 ? -31.206 6.824 6.459 1.00 86.50 85 CYS A C 1
ATOM 573 O O . CYS A 1 85 ? -31.671 6.415 5.392 1.00 86.50 85 CYS A O 1
ATOM 575 N N . GLY A 1 86 ? -31.696 7.910 7.062 1.00 83.81 86 GLY A N 1
ATOM 576 C CA . GLY A 1 86 ? -32.699 8.764 6.431 1.00 83.81 86 GLY A CA 1
ATOM 577 C C . GLY A 1 86 ? -32.180 9.396 5.134 1.00 83.81 86 GLY A C 1
ATOM 578 O O . GLY A 1 86 ? -30.976 9.587 4.948 1.00 83.81 86 GLY A O 1
ATOM 579 N N . GLN A 1 87 ? -33.088 9.771 4.224 1.00 86.44 87 GLN A N 1
ATOM 580 C CA . GLN A 1 87 ? -32.698 10.525 3.028 1.00 86.44 87 GLN A CA 1
ATOM 581 C C . GLN A 1 87 ? -31.973 11.815 3.430 1.00 86.44 87 GLN A C 1
ATOM 583 O O . GLN A 1 87 ? -32.540 12.659 4.123 1.00 86.44 87 GLN A O 1
ATOM 588 N N . ASN A 1 88 ? -30.749 11.985 2.927 1.00 81.25 88 ASN A N 1
ATOM 589 C CA . ASN A 1 88 ? -29.857 13.116 3.208 1.00 81.25 88 ASN A CA 1
ATOM 590 C C . ASN A 1 88 ? -29.340 13.207 4.653 1.00 81.25 88 ASN A C 1
ATOM 592 O O . ASN A 1 88 ? -28.817 14.255 5.037 1.00 81.25 88 ASN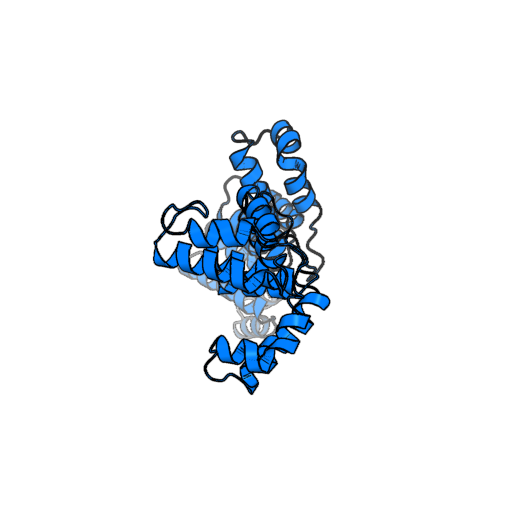 A O 1
ATOM 596 N N . ASP A 1 89 ? -29.432 12.135 5.440 1.00 85.12 89 ASP A N 1
ATOM 597 C CA . ASP A 1 89 ? -28.822 12.083 6.768 1.00 85.12 89 ASP A CA 1
ATOM 598 C C . ASP A 1 89 ? -27.301 11.884 6.655 1.00 85.12 89 ASP A C 1
ATOM 600 O O . ASP A 1 89 ? -26.763 10.785 6.787 1.00 85.12 89 ASP A O 1
ATOM 604 N N . GLN A 1 90 ? -26.597 12.976 6.354 1.00 83.38 90 GLN A N 1
ATOM 605 C CA . GLN A 1 90 ? -25.143 12.984 6.176 1.00 83.38 90 GLN A CA 1
ATOM 606 C C . GLN A 1 90 ? -24.398 12.519 7.432 1.00 83.38 90 GLN A C 1
ATOM 608 O O . GLN A 1 90 ? -23.339 11.908 7.309 1.00 83.38 90 GLN A O 1
ATOM 613 N N . ALA A 1 91 ? -24.945 12.776 8.624 1.00 77.81 91 ALA A N 1
ATOM 614 C CA . ALA A 1 91 ? -24.336 12.344 9.877 1.00 77.81 91 ALA A CA 1
ATOM 615 C C . ALA A 1 91 ? -24.407 10.818 10.022 1.00 77.81 91 ALA A C 1
ATOM 617 O O . ALA A 1 91 ? -23.397 10.190 10.339 1.00 77.81 91 ALA A O 1
ATOM 618 N N . CYS A 1 92 ? -25.558 10.216 9.709 1.00 84.75 92 CYS A N 1
ATOM 619 C CA . CYS A 1 92 ? -25.706 8.762 9.677 1.00 84.75 92 CYS A CA 1
ATOM 620 C C . CYS A 1 92 ? -24.789 8.120 8.625 1.00 84.75 92 CYS A C 1
ATOM 622 O O . CYS A 1 92 ? -24.067 7.176 8.934 1.00 84.75 92 CYS A O 1
ATOM 624 N N . LEU A 1 93 ? -24.738 8.675 7.407 1.00 87.19 93 LEU A N 1
ATOM 625 C CA . LEU A 1 93 ? -23.866 8.163 6.341 1.00 87.19 93 LEU A CA 1
ATOM 626 C C . LEU A 1 93 ? -22.381 8.222 6.734 1.00 87.19 93 LEU A C 1
ATOM 628 O O . LEU A 1 93 ? -21.653 7.248 6.556 1.00 87.19 93 LEU A O 1
ATOM 632 N N . GLN A 1 94 ? -21.923 9.333 7.316 1.00 84.44 94 GLN A N 1
ATOM 633 C CA . GLN A 1 94 ? -20.546 9.444 7.807 1.00 84.44 94 GLN A CA 1
ATOM 634 C C . GLN A 1 94 ? -20.269 8.472 8.956 1.00 84.44 94 GLN A C 1
ATOM 636 O O . GLN A 1 94 ? -19.208 7.854 8.981 1.00 84.44 94 GLN A O 1
ATOM 641 N N . GLY A 1 95 ? -21.225 8.288 9.871 1.00 80.75 95 GLY A N 1
ATOM 642 C CA . GLY A 1 95 ? -21.116 7.322 10.963 1.00 80.75 95 GLY A CA 1
ATOM 643 C C . GLY A 1 95 ? -21.002 5.880 10.467 1.00 80.75 95 GLY A C 1
ATOM 644 O O . GLY A 1 95 ? -20.176 5.126 10.972 1.00 80.75 95 GLY A O 1
ATOM 645 N N . CYS A 1 96 ? -21.782 5.510 9.454 1.00 88.69 96 CYS A N 1
ATOM 646 C CA . CYS A 1 96 ? -21.712 4.209 8.795 1.00 88.69 96 CYS A CA 1
ATOM 647 C C . CYS A 1 96 ? -20.363 3.967 8.114 1.00 88.69 96 CYS A C 1
ATOM 649 O O . CYS A 1 96 ? -19.771 2.902 8.258 1.00 88.69 96 CYS A O 1
ATOM 651 N N . PHE A 1 97 ? -19.856 4.973 7.399 1.00 90.38 97 PHE A N 1
ATOM 652 C CA . PHE A 1 97 ? -18.557 4.882 6.744 1.00 90.38 97 PHE A CA 1
ATOM 653 C C . PHE A 1 97 ? -17.418 4.766 7.769 1.00 90.38 97 PHE A C 1
ATOM 655 O O . PHE A 1 97 ? -16.557 3.902 7.637 1.00 90.38 97 PHE A O 1
ATOM 662 N N . ALA A 1 98 ? -17.456 5.571 8.835 1.00 83.94 98 ALA A N 1
ATOM 663 C CA . ALA A 1 98 ? -16.456 5.556 9.902 1.00 83.94 98 ALA A CA 1
ATOM 664 C C . ALA A 1 98 ? -16.428 4.242 10.707 1.00 83.94 98 ALA A C 1
ATOM 666 O O . ALA A 1 98 ? -15.403 3.915 11.296 1.00 83.94 98 ALA A O 1
ATOM 667 N N . GLN A 1 99 ? -17.530 3.486 10.732 1.00 83.81 99 GLN A N 1
ATOM 668 C CA . GLN A 1 99 ? -17.588 2.144 11.329 1.00 83.81 99 GLN A CA 1
ATOM 669 C C . GLN A 1 99 ? -16.995 1.051 10.425 1.00 83.81 99 GLN A C 1
ATOM 671 O O . GLN A 1 99 ? -16.707 -0.046 10.911 1.00 83.81 99 GLN A O 1
ATOM 676 N N . GLY A 1 100 ? -16.814 1.354 9.136 1.00 86.12 100 GLY A N 1
ATOM 677 C CA . GLY A 1 100 ? -16.112 0.528 8.162 1.00 86.12 100 GLY A CA 1
ATOM 678 C C . GLY A 1 100 ? -14.726 0.112 8.630 1.00 86.12 100 GLY A C 1
ATOM 679 O O . GLY A 1 100 ? -13.985 0.929 9.175 1.00 86.12 100 GLY A O 1
ATOM 680 N N . SER A 1 101 ? -14.357 -1.136 8.359 1.00 85.81 101 SER A N 1
ATOM 681 C CA . SER A 1 101 ? -12.952 -1.540 8.332 1.00 85.81 101 SER A CA 1
ATOM 682 C C . SER A 1 101 ? -12.187 -0.713 7.299 1.00 85.81 101 SER A C 1
ATOM 684 O O . SER A 1 101 ? -12.779 -0.218 6.337 1.00 85.81 101 SER A O 1
ATOM 686 N N . ALA A 1 102 ? -10.868 -0.570 7.464 1.00 81.56 102 ALA A N 1
ATOM 687 C CA . ALA A 1 102 ? -10.032 0.130 6.480 1.00 81.56 102 ALA A CA 1
ATOM 688 C C . ALA A 1 102 ? -10.239 -0.444 5.067 1.00 81.56 102 ALA A C 1
ATOM 690 O O . ALA A 1 102 ? -10.376 0.291 4.090 1.00 81.56 102 ALA A O 1
ATOM 691 N N . ASN A 1 103 ? -10.372 -1.767 4.997 1.00 82.81 103 ASN A N 1
ATOM 692 C CA . ASN A 1 103 ? -10.689 -2.473 3.777 1.00 82.81 103 ASN A CA 1
ATOM 693 C C . ASN A 1 103 ? -12.078 -2.135 3.205 1.00 82.81 103 ASN A C 1
ATOM 695 O O . ASN A 1 103 ? -12.206 -1.746 2.045 1.00 82.81 103 ASN A O 1
ATOM 699 N N . GLY A 1 104 ? -13.122 -2.237 4.030 1.00 89.38 104 GLY A N 1
ATOM 700 C CA . GLY A 1 104 ? -14.489 -1.929 3.616 1.00 89.38 104 GLY A CA 1
ATOM 701 C C . GLY A 1 104 ? -14.635 -0.479 3.148 1.00 89.38 104 GLY A C 1
ATOM 702 O O . GLY A 1 104 ? -15.317 -0.205 2.159 1.00 89.38 104 GLY A O 1
ATOM 703 N N . GLN A 1 105 ? -13.936 0.451 3.807 1.00 89.38 105 GLN A N 1
ATOM 704 C CA . GLN A 1 105 ? -13.849 1.855 3.406 1.00 89.38 105 GLN A CA 1
ATOM 705 C C . GLN A 1 105 ? -13.177 2.022 2.035 1.00 89.38 105 GLN A C 1
ATOM 707 O O . GLN A 1 105 ? -13.704 2.755 1.193 1.00 89.38 105 GLN A O 1
ATOM 712 N N . ALA A 1 106 ? -12.055 1.336 1.789 1.00 84.50 106 ALA A N 1
ATOM 713 C CA . ALA A 1 106 ? -11.334 1.385 0.516 1.00 84.50 106 ALA A CA 1
ATOM 714 C C . ALA A 1 106 ? -12.177 0.829 -0.643 1.00 84.50 106 ALA A C 1
ATOM 716 O O . ALA A 1 106 ? -12.347 1.496 -1.666 1.00 84.50 106 ALA A O 1
ATOM 717 N N . LEU A 1 107 ? -12.788 -0.343 -0.455 1.00 88.56 107 LEU A N 1
ATOM 718 C CA . LEU A 1 107 ? -13.715 -0.944 -1.416 1.00 88.56 107 LEU A CA 1
ATOM 719 C C . LEU A 1 107 ? -14.901 -0.033 -1.733 1.00 88.56 107 LEU A C 1
ATOM 721 O O . LEU A 1 107 ? -15.292 0.109 -2.895 1.00 88.56 107 LEU A O 1
ATOM 725 N N . TYR A 1 108 ? -15.466 0.608 -0.706 1.00 95.31 108 TYR A N 1
ATOM 726 C CA . TYR A 1 108 ? -16.578 1.533 -0.884 1.00 95.31 108 TYR A CA 1
ATOM 727 C C . TYR A 1 108 ? -16.151 2.737 -1.725 1.00 95.31 108 TYR A C 1
ATOM 729 O O . TYR A 1 108 ? -16.856 3.119 -2.661 1.00 95.31 108 TYR A O 1
ATOM 737 N N . GLN A 1 109 ? -14.988 3.322 -1.424 1.00 90.88 109 GLN A N 1
ATOM 738 C CA . GLN A 1 109 ? -14.447 4.446 -2.185 1.00 90.88 109 GLN A CA 1
ATOM 739 C C . GLN A 1 109 ? -14.157 4.059 -3.640 1.00 90.88 109 GLN A C 1
ATOM 741 O O . GLN A 1 109 ? -14.511 4.822 -4.535 1.00 90.88 109 GLN A O 1
ATOM 746 N N . ALA A 1 110 ? -13.596 2.872 -3.895 1.00 86.19 110 ALA A N 1
ATOM 747 C CA . ALA A 1 110 ? -13.361 2.361 -5.247 1.00 86.19 110 ALA A CA 1
ATOM 748 C C . ALA A 1 110 ? -14.669 2.240 -6.047 1.00 86.19 110 ALA A C 1
ATOM 750 O O . ALA A 1 110 ? -14.780 2.772 -7.157 1.00 86.19 110 ALA A O 1
ATOM 751 N N . ALA A 1 111 ? -15.699 1.627 -5.455 1.00 94.31 111 ALA A N 1
ATOM 752 C CA . ALA A 1 111 ? -17.018 1.535 -6.075 1.00 94.31 111 ALA A CA 1
ATOM 753 C C . ALA A 1 111 ? -17.629 2.926 -6.323 1.00 94.31 111 ALA A C 1
ATOM 755 O O . ALA A 1 111 ? -18.108 3.204 -7.424 1.00 94.31 111 ALA A O 1
ATOM 756 N N . ALA A 1 112 ? -17.566 3.830 -5.340 1.00 93.75 112 ALA A N 1
ATOM 757 C CA . ALA A 1 112 ? -18.089 5.189 -5.460 1.00 93.75 112 ALA A CA 1
ATOM 758 C C . ALA A 1 112 ? -17.374 6.001 -6.555 1.00 93.75 112 ALA A C 1
ATOM 760 O O . ALA A 1 112 ? -18.041 6.663 -7.352 1.00 93.75 112 ALA A O 1
ATOM 761 N N . MET A 1 113 ? -16.042 5.912 -6.642 1.00 89.19 113 MET A N 1
ATOM 762 C CA . MET A 1 113 ? -15.247 6.572 -7.683 1.00 89.19 113 MET A CA 1
ATOM 763 C C . MET A 1 113 ? -15.591 6.044 -9.076 1.00 89.19 113 MET A C 1
ATOM 765 O O . MET A 1 113 ? -15.792 6.847 -9.988 1.00 89.19 113 MET A O 1
ATOM 769 N N . CYS A 1 114 ? -15.733 4.723 -9.248 1.00 94.88 114 CYS A N 1
ATOM 770 C CA . CYS A 1 114 ? -16.141 4.162 -10.536 1.00 94.88 114 CYS A CA 1
ATOM 771 C C . CYS A 1 114 ? -17.521 4.682 -10.959 1.00 94.88 114 CYS A C 1
ATOM 773 O O . CYS A 1 114 ? -17.691 5.135 -12.096 1.00 94.88 114 CYS A O 1
ATOM 775 N N . VAL A 1 115 ? -18.498 4.669 -10.042 1.00 96.50 115 VAL A N 1
ATOM 776 C CA . VAL A 1 115 ? -19.852 5.174 -10.313 1.00 96.50 115 VAL A CA 1
ATOM 777 C C . VAL A 1 115 ? -19.810 6.660 -10.663 1.00 96.50 115 VAL A C 1
ATOM 779 O O . VAL A 1 115 ? -20.441 7.071 -11.633 1.00 96.50 115 VAL A O 1
ATOM 782 N N . GLN A 1 116 ? -19.040 7.468 -9.933 1.00 93.62 116 GLN A N 1
ATOM 783 C CA . GLN A 1 116 ? -18.912 8.900 -10.202 1.00 93.62 116 GLN A CA 1
ATOM 784 C C . GLN A 1 116 ? -18.270 9.184 -11.569 1.00 93.62 116 GLN A C 1
ATOM 786 O O . GLN A 1 116 ? -18.721 10.087 -12.275 1.00 93.62 116 GLN A O 1
ATOM 791 N N . ALA A 1 117 ? -17.242 8.421 -11.950 1.00 94.62 117 ALA A N 1
ATOM 792 C CA . ALA A 1 117 ? -16.508 8.613 -13.198 1.00 94.62 117 ALA A CA 1
ATOM 793 C C . ALA A 1 117 ? -17.287 8.126 -14.430 1.00 94.62 117 ALA A C 1
ATOM 795 O O . ALA A 1 117 ? -17.313 8.807 -15.455 1.00 94.62 117 ALA A O 1
ATOM 796 N N . ASN A 1 118 ? -17.939 6.964 -14.333 1.00 95.81 118 ASN A N 1
ATOM 797 C CA . ASN A 1 118 ? -18.537 6.285 -15.486 1.00 95.81 118 ASN A CA 1
ATOM 798 C C . ASN A 1 118 ? -20.066 6.410 -15.544 1.00 95.81 118 ASN A C 1
ATOM 800 O O . ASN A 1 118 ? -20.655 6.282 -16.616 1.00 95.81 118 ASN A O 1
ATOM 804 N N . CYS A 1 119 ? -20.720 6.679 -14.411 1.00 97.12 119 CYS A N 1
ATOM 805 C CA . CYS A 1 119 ? -22.175 6.642 -14.263 1.00 97.12 119 CYS A CA 1
ATOM 806 C C . CYS A 1 119 ? -22.718 7.878 -13.519 1.00 97.12 119 CYS A C 1
ATOM 808 O O . CYS A 1 119 ? -23.336 7.739 -12.463 1.00 97.12 119 CYS A O 1
ATOM 810 N N . PRO A 1 120 ? -22.593 9.095 -14.088 1.00 92.75 120 PRO A N 1
ATOM 811 C CA . PRO A 1 120 ? -22.919 10.358 -13.409 1.00 92.75 120 PRO A CA 1
ATOM 812 C C . PRO A 1 120 ? -24.391 10.503 -12.992 1.00 92.75 120 PRO A C 1
ATOM 814 O O . PRO A 1 120 ? -24.712 11.309 -12.124 1.00 92.75 120 PRO A O 1
ATOM 817 N N . ASN A 1 121 ? -25.293 9.721 -13.592 1.00 94.12 121 ASN A N 1
ATOM 818 C CA . ASN A 1 121 ? -26.712 9.701 -13.231 1.00 94.12 121 ASN A CA 1
ATOM 819 C C . ASN A 1 121 ? -27.054 8.633 -12.175 1.00 94.12 121 ASN A C 1
ATOM 821 O O . ASN A 1 121 ? -28.224 8.484 -11.832 1.00 94.12 121 ASN A O 1
ATOM 825 N N . GLY A 1 122 ? -26.070 7.852 -11.710 1.00 89.94 122 GLY A N 1
ATOM 826 C CA . GLY A 1 122 ? -26.279 6.733 -10.787 1.00 89.94 122 GLY A CA 1
ATOM 827 C C . GLY A 1 122 ? -27.148 5.606 -11.360 1.00 89.94 122 GLY A C 1
ATOM 828 O O . GLY A 1 122 ? -27.757 4.857 -10.602 1.00 89.94 122 GLY A O 1
ATOM 829 N N . ASP A 1 123 ? -27.259 5.506 -12.689 1.00 95.44 123 ASP A N 1
ATOM 830 C CA . ASP A 1 123 ? -28.127 4.528 -13.346 1.00 95.44 123 ASP A CA 1
ATOM 831 C C . ASP A 1 123 ? -27.635 3.094 -13.104 1.00 95.44 123 ASP A C 1
ATOM 833 O O . ASP A 1 123 ? -26.489 2.759 -13.403 1.00 95.44 123 ASP A O 1
ATOM 837 N N . GLN A 1 124 ? -28.512 2.227 -12.597 1.00 94.31 124 GLN A N 1
ATOM 838 C CA . GLN A 1 124 ? -28.138 0.868 -12.209 1.00 94.31 124 GLN A CA 1
ATOM 839 C C . GLN A 1 124 ? -27.622 0.030 -13.389 1.00 94.31 124 GLN A C 1
ATOM 841 O O . GLN A 1 124 ? -26.713 -0.779 -13.199 1.00 94.31 124 GLN A O 1
ATOM 846 N N . ALA A 1 125 ? -28.159 0.217 -14.601 1.00 96.81 125 ALA A N 1
ATOM 847 C CA . ALA A 1 125 ? -27.684 -0.510 -15.776 1.00 96.81 125 ALA A CA 1
ATOM 848 C C . ALA A 1 125 ? -26.287 -0.029 -16.190 1.00 96.81 125 ALA A C 1
ATOM 850 O O . ALA A 1 125 ? -25.440 -0.847 -16.544 1.00 96.81 125 ALA A O 1
ATOM 851 N N . CYS A 1 126 ? -26.012 1.273 -16.073 1.00 97.81 126 CYS A N 1
ATOM 852 C CA . CYS A 1 126 ? -24.661 1.806 -16.238 1.00 97.81 126 CYS A CA 1
ATOM 853 C C . CYS A 1 126 ? -23.686 1.214 -15.215 1.00 97.81 126 CYS A C 1
ATOM 855 O O . CYS A 1 126 ? -22.610 0.759 -15.603 1.00 97.81 126 CYS A O 1
ATOM 857 N N . VAL A 1 127 ? -24.060 1.197 -13.930 1.00 97.06 127 VAL A N 1
ATOM 858 C CA . VAL A 1 127 ? -23.202 0.689 -12.848 1.00 97.06 127 VAL A CA 1
ATOM 859 C C . VAL A 1 127 ? -22.879 -0.788 -13.068 1.00 97.06 127 VAL A C 1
ATOM 861 O O . VAL A 1 127 ? -21.724 -1.185 -12.969 1.00 97.06 127 VAL A O 1
ATOM 864 N N . GLN A 1 128 ? -23.866 -1.596 -13.459 1.00 94.94 128 GLN A N 1
ATOM 865 C CA . GLN A 1 128 ? -23.641 -3.001 -13.809 1.00 94.94 128 GLN A CA 1
ATOM 866 C C . GLN A 1 128 ? -22.788 -3.188 -15.069 1.00 94.94 128 GLN A C 1
ATOM 868 O O . GLN A 1 128 ? -22.094 -4.191 -15.182 1.00 94.94 128 GLN A O 1
ATOM 873 N N . ALA A 1 129 ? -22.840 -2.267 -16.031 1.00 97.19 129 ALA A N 1
ATOM 874 C CA . ALA A 1 129 ? -22.062 -2.384 -17.261 1.00 97.19 129 ALA A CA 1
ATOM 875 C C . ALA A 1 129 ? -20.600 -1.937 -17.094 1.00 97.19 129 ALA A C 1
ATOM 877 O O . ALA A 1 129 ? -19.726 -2.515 -17.733 1.00 97.19 129 ALA A O 1
ATOM 878 N N . ASN A 1 130 ? -20.339 -0.923 -16.262 1.00 95.81 130 ASN A N 1
ATOM 879 C CA . ASN A 1 130 ? -19.030 -0.258 -16.195 1.00 95.81 130 ASN A CA 1
ATOM 880 C C . ASN A 1 130 ? -18.305 -0.414 -14.852 1.00 95.81 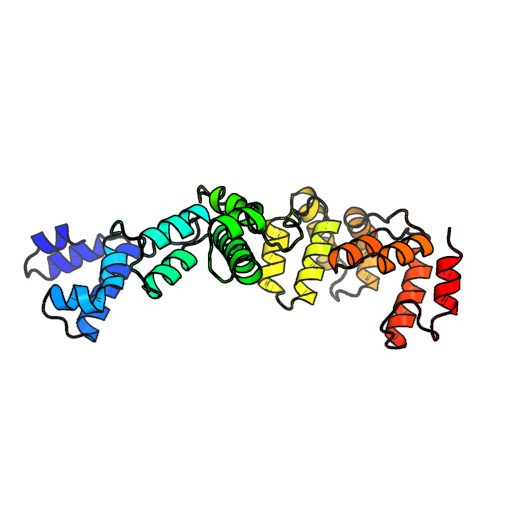130 ASN A C 1
ATOM 882 O O . ASN A 1 130 ? -17.103 -0.201 -14.813 1.00 95.81 130 ASN A O 1
ATOM 886 N N . CYS A 1 131 ? -19.012 -0.775 -13.777 1.00 96.25 131 CYS A N 1
ATOM 887 C CA . CYS A 1 131 ? -18.476 -0.836 -12.409 1.00 96.25 131 CYS A CA 1
ATOM 888 C C . CYS A 1 131 ? -18.815 -2.156 -11.701 1.00 96.25 131 CYS A C 1
ATOM 890 O O . CYS A 1 131 ? -18.905 -2.218 -10.474 1.00 96.25 131 CYS A O 1
ATOM 892 N N . ALA A 1 132 ? -19.096 -3.220 -12.463 1.00 94.25 132 ALA A N 1
ATOM 893 C CA . ALA A 1 132 ? -19.499 -4.502 -11.889 1.00 94.25 132 ALA A CA 1
ATOM 894 C C . ALA A 1 132 ? -18.424 -5.099 -10.978 1.00 94.25 132 ALA A C 1
ATOM 896 O O . ALA A 1 132 ? -18.771 -5.708 -9.969 1.00 94.25 132 ALA A O 1
ATOM 897 N N . ALA A 1 133 ? -17.146 -4.926 -11.323 1.00 90.25 133 ALA A N 1
ATOM 898 C CA . ALA A 1 133 ? -16.038 -5.494 -10.569 1.00 90.25 133 ALA A CA 1
ATOM 899 C C . ALA A 1 133 ? -15.940 -4.869 -9.171 1.00 90.25 133 ALA A C 1
ATOM 901 O O . ALA A 1 133 ? -15.938 -5.589 -8.175 1.00 90.25 133 ALA A O 1
ATOM 902 N N . GLU A 1 134 ? -15.951 -3.541 -9.088 1.00 92.88 134 GLU A N 1
ATOM 903 C CA . GLU A 1 134 ? -15.851 -2.779 -7.843 1.00 92.88 134 GLU A CA 1
ATOM 904 C C . GLU A 1 134 ? -17.090 -2.993 -6.966 1.00 92.88 134 GLU A C 1
ATOM 906 O O . GLU A 1 134 ? -16.978 -3.202 -5.759 1.00 92.88 134 GLU A O 1
ATOM 911 N N . VAL A 1 135 ? -18.283 -3.014 -7.573 1.00 94.44 135 VAL A N 1
ATOM 912 C CA . VAL A 1 135 ? -19.535 -3.277 -6.849 1.00 94.44 135 VAL A CA 1
ATOM 913 C C . VAL A 1 135 ? -19.587 -4.711 -6.326 1.00 94.44 135 VAL A C 1
ATOM 915 O O . VAL A 1 135 ? -20.045 -4.932 -5.206 1.00 94.44 135 VAL A O 1
ATOM 918 N N . GLN A 1 136 ? -19.114 -5.693 -7.097 1.00 93.38 136 GLN A N 1
ATOM 919 C CA . GLN A 1 136 ? -19.070 -7.086 -6.654 1.00 93.38 136 GLN A CA 1
ATOM 920 C C . GLN A 1 136 ? -18.016 -7.301 -5.564 1.00 93.38 136 GLN A C 1
ATOM 922 O O . GLN A 1 136 ? -18.297 -8.022 -4.610 1.00 93.38 136 GLN A O 1
ATOM 927 N N . ALA A 1 137 ? -16.845 -6.667 -5.675 1.00 87.56 137 ALA A N 1
ATOM 928 C CA . ALA A 1 137 ? -15.813 -6.695 -4.641 1.00 87.56 137 ALA A CA 1
ATOM 929 C C . ALA A 1 137 ? -16.338 -6.097 -3.330 1.00 87.56 137 ALA A C 1
ATOM 931 O O . ALA A 1 137 ? -16.238 -6.729 -2.283 1.00 87.56 137 ALA A O 1
ATOM 932 N N . CYS A 1 138 ? -17.005 -4.943 -3.410 1.00 94.25 138 CYS A N 1
ATOM 933 C CA . CYS A 1 138 ? -17.671 -4.337 -2.266 1.00 94.25 138 CYS A CA 1
ATOM 934 C C . CYS A 1 138 ? -18.745 -5.256 -1.657 1.00 94.25 138 CYS A C 1
ATOM 936 O O . CYS A 1 138 ? -18.770 -5.479 -0.452 1.00 94.25 138 CYS A O 1
ATOM 938 N N . ALA A 1 139 ? -19.625 -5.835 -2.478 1.00 92.25 139 ALA A N 1
ATOM 939 C CA . ALA A 1 139 ? -20.704 -6.698 -1.993 1.00 92.25 139 ALA A CA 1
ATOM 940 C C . ALA A 1 139 ? -20.214 -8.037 -1.408 1.00 92.25 139 ALA A C 1
ATOM 942 O O . ALA A 1 139 ? -20.936 -8.658 -0.629 1.00 92.25 139 ALA A O 1
ATOM 943 N N . ALA A 1 140 ? -19.028 -8.504 -1.806 1.00 89.75 140 ALA A N 1
ATOM 944 C CA . ALA A 1 140 ? -18.424 -9.733 -1.299 1.00 89.75 140 ALA A CA 1
ATOM 945 C C . ALA A 1 140 ? -17.741 -9.551 0.068 1.00 89.75 140 ALA A C 1
ATOM 947 O O . ALA A 1 140 ? -17.509 -10.543 0.758 1.00 89.75 140 ALA A O 1
ATOM 948 N N . ASP A 1 141 ? -17.440 -8.312 0.460 1.00 88.81 141 ASP A N 1
ATOM 949 C CA . ASP A 1 141 ? -16.818 -7.983 1.738 1.00 88.81 141 ASP A CA 1
ATOM 950 C C . ASP A 1 141 ? -17.882 -7.794 2.831 1.00 88.81 141 ASP A C 1
ATOM 952 O O . ASP A 1 141 ? -18.557 -6.764 2.901 1.00 88.81 141 ASP A O 1
ATOM 956 N N . SER A 1 142 ? -18.062 -8.827 3.660 1.00 77.44 142 SER A N 1
ATOM 957 C CA . SER A 1 142 ? -19.136 -8.926 4.661 1.00 77.44 142 SER A CA 1
ATOM 958 C C . SER A 1 142 ? -18.650 -8.826 6.115 1.00 77.44 142 SER A C 1
ATOM 960 O O . SER A 1 142 ? -19.219 -9.484 6.989 1.00 77.44 142 SER A O 1
ATOM 962 N N . GLY A 1 143 ? -17.534 -8.129 6.366 1.00 67.62 143 GLY A N 1
ATOM 963 C CA . GLY A 1 143 ? -17.149 -7.648 7.706 1.00 67.62 143 GLY A CA 1
ATOM 964 C C . GLY A 1 143 ? -16.871 -8.701 8.783 1.00 67.62 143 GLY A C 1
ATOM 965 O O . GLY A 1 143 ? -16.710 -8.392 9.962 1.00 67.62 143 GLY A O 1
ATOM 966 N N . ALA A 1 144 ? -16.799 -9.980 8.421 1.00 48.88 144 ALA A N 1
ATOM 967 C CA . ALA A 1 144 ? -16.565 -11.061 9.369 1.00 48.88 144 ALA A CA 1
ATOM 968 C C . ALA A 1 144 ? -15.061 -11.318 9.548 1.00 48.88 144 ALA A C 1
ATOM 970 O O . ALA A 1 144 ? -14.553 -12.384 9.199 1.00 48.88 144 ALA A O 1
ATOM 971 N N . GLY A 1 145 ? -14.366 -10.342 10.133 1.00 44.66 145 GLY A N 1
ATOM 972 C CA . GLY A 1 145 ? -13.073 -10.530 10.788 1.00 44.66 145 GLY A CA 1
ATOM 973 C C . GLY A 1 145 ? -11.958 -9.588 10.328 1.00 44.66 145 GLY A C 1
ATOM 974 O O . GLY A 1 145 ? -12.067 -8.971 9.271 1.00 44.66 145 GLY A O 1
ATOM 975 N N . PRO A 1 146 ? -10.845 -9.529 11.089 1.00 40.22 146 PRO A N 1
ATOM 976 C CA . PRO A 1 146 ? -9.573 -8.989 10.621 1.00 40.22 146 PRO A CA 1
ATOM 977 C C . PRO A 1 146 ? -9.039 -9.916 9.518 1.00 40.22 146 PRO A C 1
ATOM 979 O O . PRO A 1 146 ? -8.223 -10.807 9.750 1.00 40.22 146 PRO A O 1
ATOM 982 N N . GLY A 1 147 ? -9.616 -9.781 8.329 1.00 38.31 147 GLY A N 1
ATOM 983 C CA . GLY A 1 147 ? -9.287 -10.506 7.113 1.00 38.31 147 GLY A CA 1
ATOM 984 C C . GLY A 1 147 ? -8.873 -9.494 6.042 1.00 38.31 147 GLY A C 1
ATOM 985 O O . GLY A 1 147 ? -9.565 -8.492 5.878 1.00 38.31 147 GLY A O 1
ATOM 986 N N . PRO A 1 148 ? -7.740 -9.704 5.355 1.00 50.94 148 PRO A N 1
ATOM 987 C CA . PRO A 1 148 ? -7.123 -8.693 4.509 1.00 50.94 148 PRO A CA 1
ATOM 988 C C . PRO A 1 148 ? -7.776 -8.575 3.127 1.00 50.94 148 PRO A C 1
ATOM 990 O O . PRO A 1 148 ? -8.051 -9.579 2.464 1.00 50.94 148 PRO A O 1
ATOM 993 N N . GLY A 1 149 ? -7.864 -7.325 2.672 1.00 37.75 149 GLY A N 1
ATOM 994 C CA . GLY A 1 149 ? -7.921 -6.929 1.262 1.00 37.75 149 GLY A CA 1
ATOM 995 C C . GLY A 1 149 ? -9.318 -6.666 0.739 1.00 37.75 149 GLY A C 1
ATOM 996 O O . GLY A 1 149 ? -10.255 -7.187 1.331 1.00 37.75 149 GLY A O 1
ATOM 997 N N . PRO A 1 150 ? -9.514 -5.915 -0.364 1.00 37.72 150 PRO A N 1
ATOM 998 C CA . PRO A 1 150 ? -8.557 -5.359 -1.313 1.00 37.72 150 PRO A CA 1
ATOM 999 C C . PRO A 1 150 ? -8.465 -3.804 -1.363 1.00 37.72 150 PRO A C 1
ATOM 1001 O O . PRO A 1 150 ? -9.456 -3.110 -1.595 1.00 37.72 150 PRO A O 1
ATOM 1004 N N . GLY A 1 151 ? -7.235 -3.273 -1.287 1.00 37.06 151 GLY A N 1
ATOM 1005 C CA . GLY A 1 151 ? -6.841 -1.950 -1.806 1.00 37.06 151 GLY A CA 1
ATOM 1006 C C . GLY A 1 151 ? -6.830 -1.845 -3.352 1.00 37.06 151 GLY A C 1
ATOM 1007 O O . GLY A 1 151 ? -7.280 -2.762 -4.031 1.00 37.06 151 GLY A O 1
ATOM 1008 N N . PRO A 1 152 ? -6.380 -0.723 -3.946 1.00 41.72 152 PRO A N 1
ATOM 1009 C CA . PRO A 1 152 ? -7.252 0.107 -4.782 1.00 41.72 152 PRO A CA 1
ATOM 1010 C C . PRO A 1 152 ? -7.045 -0.030 -6.303 1.00 41.72 152 PRO A C 1
ATOM 1012 O O . PRO A 1 152 ? -5.933 0.077 -6.808 1.00 41.72 152 PRO A O 1
ATOM 1015 N N . GLY A 1 153 ? -8.158 -0.116 -7.040 1.00 38.56 153 GLY A N 1
ATOM 1016 C CA . GLY A 1 153 ? -8.240 0.291 -8.449 1.00 38.56 153 GLY A CA 1
ATOM 1017 C C . GLY A 1 153 ? -8.716 1.750 -8.587 1.00 38.56 153 GLY A C 1
ATOM 1018 O O . GLY A 1 153 ? -9.335 2.270 -7.654 1.00 38.56 153 GLY A O 1
ATOM 1019 N N . PRO A 1 154 ? -8.466 2.419 -9.733 1.00 42.62 154 PRO A N 1
ATOM 1020 C CA . PRO A 1 154 ? -8.378 1.809 -11.061 1.00 42.62 154 PRO A CA 1
ATOM 1021 C C . PRO A 1 154 ? -6.946 1.902 -11.636 1.00 42.62 154 PRO A C 1
ATOM 1023 O O . PRO A 1 154 ? -6.428 2.999 -11.797 1.00 42.62 154 PRO A O 1
ATOM 1026 N N . GLY A 1 155 ? -6.234 0.829 -11.980 1.00 39.50 155 GLY A N 1
ATOM 1027 C CA . GLY A 1 155 ? -6.660 -0.550 -12.225 1.00 39.50 155 GLY A CA 1
ATOM 1028 C C . GLY A 1 155 ? -5.582 -1.602 -11.932 1.00 39.50 155 GLY A C 1
ATOM 1029 O O . GLY A 1 155 ? -5.501 -2.594 -12.651 1.00 39.50 155 GLY A O 1
ATOM 1030 N N . GLY A 1 156 ? -4.799 -1.430 -10.868 1.00 41.69 156 GLY A N 1
ATOM 1031 C CA . GLY A 1 156 ? -4.035 -2.527 -10.276 1.00 41.69 156 GLY A CA 1
ATOM 1032 C C . GLY A 1 156 ? -4.882 -3.218 -9.212 1.00 41.69 156 GLY A C 1
ATOM 1033 O O . GLY A 1 156 ? -5.472 -2.552 -8.369 1.00 41.69 156 GLY A O 1
ATOM 1034 N N . ALA A 1 157 ? -4.973 -4.547 -9.228 1.00 43.78 157 ALA A N 1
ATOM 1035 C CA . ALA A 1 157 ? -5.348 -5.270 -8.012 1.00 43.78 157 ALA A CA 1
ATOM 1036 C C . ALA A 1 157 ? -4.423 -4.809 -6.861 1.00 43.78 157 ALA A C 1
ATOM 1038 O O . ALA A 1 157 ? -3.274 -4.459 -7.148 1.00 43.78 157 ALA A O 1
ATOM 1039 N N . PRO A 1 158 ? -4.857 -4.818 -5.586 1.00 53.59 158 PRO A N 1
ATOM 1040 C CA . PRO A 1 158 ? -3.919 -4.576 -4.500 1.00 53.59 158 PRO A CA 1
ATOM 1041 C C . PRO A 1 158 ? -2.817 -5.602 -4.651 1.00 53.59 158 PRO A C 1
ATOM 1043 O O . PRO A 1 158 ? -3.086 -6.806 -4.764 1.00 53.59 158 PRO A O 1
ATOM 1046 N N . ILE A 1 159 ? -1.590 -5.107 -4.741 1.00 57.25 159 ILE A N 1
ATOM 1047 C CA . ILE A 1 159 ? -0.423 -5.957 -4.837 1.00 57.25 159 ILE A CA 1
ATOM 1048 C C . ILE A 1 159 ? -0.346 -6.627 -3.471 1.00 57.25 159 ILE A C 1
ATOM 1050 O O . ILE A 1 159 ? 0.217 -6.078 -2.530 1.00 57.25 159 ILE A O 1
ATOM 1054 N N . GLN A 1 160 ? -0.976 -7.794 -3.325 1.00 72.31 160 GLN A N 1
ATOM 1055 C CA . GLN A 1 160 ? -0.678 -8.675 -2.213 1.00 72.31 160 GLN A CA 1
ATOM 1056 C C . GLN A 1 160 ? 0.766 -9.085 -2.431 1.00 72.31 160 GLN A C 1
ATOM 1058 O O . GLN A 1 160 ? 1.008 -10.068 -3.129 1.00 72.31 160 GLN A O 1
ATOM 1063 N N . ALA A 1 161 ? 1.704 -8.293 -1.919 1.00 82.62 161 ALA A N 1
ATOM 1064 C CA . ALA A 1 161 ? 3.114 -8.512 -2.140 1.00 82.62 161 ALA A CA 1
ATOM 1065 C C . ALA A 1 161 ? 3.461 -9.900 -1.600 1.00 82.62 161 ALA A C 1
ATOM 1067 O O . ALA A 1 161 ? 3.525 -10.127 -0.392 1.00 82.62 161 ALA A O 1
ATOM 1068 N N . GLN A 1 162 ? 3.607 -10.863 -2.503 1.00 87.50 162 GLN A N 1
ATOM 1069 C CA . GLN A 1 162 ? 4.012 -12.226 -2.183 1.00 87.50 162 GLN A CA 1
ATOM 1070 C C . GLN A 1 162 ? 5.531 -12.306 -2.092 1.00 87.50 162 GLN A C 1
ATOM 1072 O O . GLN A 1 162 ? 6.076 -13.192 -1.430 1.00 87.50 162 GLN A O 1
ATOM 1077 N N . THR A 1 163 ? 6.204 -11.368 -2.752 1.00 93.31 163 THR A N 1
ATOM 1078 C CA . THR A 1 163 ? 7.650 -11.244 -2.820 1.00 93.31 163 THR A CA 1
ATOM 1079 C C . THR A 1 163 ? 8.115 -9.913 -2.247 1.00 93.31 163 THR A C 1
ATOM 1081 O O . THR A 1 163 ? 7.394 -8.915 -2.233 1.00 93.31 163 THR A O 1
ATOM 1084 N N . CYS A 1 164 ? 9.357 -9.890 -1.777 1.00 94.88 164 CYS A N 1
ATOM 1085 C CA . CYS A 1 164 ? 9.950 -8.679 -1.224 1.00 94.88 164 CYS A CA 1
ATOM 1086 C C . CYS A 1 164 ? 10.088 -7.571 -2.290 1.00 94.88 164 CYS A C 1
ATOM 1088 O O . CYS A 1 164 ? 9.846 -6.404 -1.992 1.00 94.88 164 CYS A O 1
ATOM 1090 N N . LYS A 1 165 ? 10.333 -7.949 -3.556 1.00 92.12 165 LYS A N 1
ATOM 1091 C CA . LYS A 1 165 ? 10.257 -7.066 -4.734 1.00 92.12 165 LYS A CA 1
ATOM 1092 C C . LYS A 1 165 ? 8.912 -6.341 -4.842 1.00 92.12 165 LYS A C 1
ATOM 1094 O O . LYS A 1 165 ? 8.888 -5.119 -4.939 1.00 92.12 165 LYS A O 1
ATOM 1099 N N . GLU A 1 166 ? 7.796 -7.062 -4.773 1.00 91.12 166 GLU A N 1
ATOM 1100 C CA . GLU A 1 166 ? 6.458 -6.453 -4.834 1.00 91.12 166 GLU A CA 1
ATOM 1101 C C . GLU A 1 166 ? 6.188 -5.519 -3.646 1.00 91.12 166 GLU A C 1
ATOM 1103 O O . GLU A 1 166 ? 5.556 -4.477 -3.813 1.00 91.12 166 GLU A O 1
ATOM 1108 N N . LEU A 1 167 ? 6.704 -5.852 -2.458 1.00 93.50 167 LEU A N 1
ATOM 1109 C CA . LEU A 1 167 ? 6.567 -5.004 -1.271 1.00 93.50 167 LEU A CA 1
ATOM 1110 C C . LEU A 1 167 ? 7.327 -3.682 -1.441 1.00 93.50 167 LEU A C 1
ATOM 1112 O O . LEU A 1 167 ? 6.784 -2.615 -1.162 1.00 93.50 167 LEU A O 1
ATOM 1116 N N . ILE A 1 168 ? 8.549 -3.734 -1.973 1.00 92.94 168 ILE A N 1
ATOM 1117 C CA . ILE A 1 168 ? 9.338 -2.535 -2.281 1.00 92.94 168 ILE A CA 1
ATOM 1118 C C . ILE A 1 168 ? 8.666 -1.694 -3.375 1.00 92.94 168 ILE A C 1
ATOM 1120 O O . ILE A 1 168 ? 8.646 -0.467 -3.274 1.00 92.94 168 ILE A O 1
ATOM 1124 N N . ILE A 1 169 ? 8.074 -2.314 -4.401 1.00 90.38 169 ILE A N 1
ATOM 1125 C CA . ILE A 1 169 ? 7.279 -1.593 -5.411 1.00 90.38 169 ILE A CA 1
ATOM 1126 C C . ILE A 1 169 ? 6.107 -0.864 -4.740 1.00 90.38 169 ILE A C 1
ATOM 1128 O O . ILE A 1 169 ? 5.908 0.324 -4.993 1.00 90.38 169 ILE A O 1
ATOM 1132 N N . CYS A 1 170 ? 5.380 -1.539 -3.844 1.00 91.62 170 CYS A N 1
ATOM 1133 C CA . CYS A 1 170 ? 4.274 -0.946 -3.090 1.00 91.62 170 CYS A CA 1
ATOM 1134 C C . CYS A 1 170 ? 4.733 0.293 -2.303 1.00 91.62 170 CYS A C 1
ATOM 1136 O O . CYS A 1 170 ? 4.115 1.352 -2.395 1.00 91.62 170 CYS A O 1
ATOM 1138 N N . PHE A 1 171 ? 5.878 0.207 -1.619 1.00 92.69 171 PHE A N 1
ATOM 1139 C CA . PHE A 1 171 ? 6.463 1.342 -0.904 1.00 92.69 171 PHE A CA 1
ATOM 1140 C C . PHE A 1 171 ? 6.844 2.504 -1.829 1.00 92.69 171 PHE A C 1
ATOM 1142 O O . PHE A 1 171 ? 6.471 3.643 -1.559 1.00 92.69 171 PHE A O 1
ATOM 1149 N N . ASN A 1 172 ? 7.507 2.247 -2.956 1.00 89.06 172 ASN A N 1
ATOM 1150 C CA . ASN A 1 172 ? 7.851 3.319 -3.897 1.00 89.06 172 ASN A CA 1
ATOM 1151 C C . ASN A 1 172 ? 6.605 4.051 -4.426 1.00 89.06 172 ASN A C 1
ATOM 1153 O O . ASN A 1 172 ? 6.607 5.274 -4.568 1.00 89.06 172 ASN A O 1
ATOM 1157 N N . LEU A 1 173 ? 5.505 3.328 -4.656 1.00 86.94 173 LEU A N 1
ATOM 1158 C CA . LEU A 1 173 ? 4.233 3.939 -5.047 1.00 86.94 173 LEU A CA 1
ATOM 1159 C C . LEU A 1 173 ? 3.631 4.811 -3.932 1.00 86.94 173 LEU A C 1
ATOM 1161 O O . LEU A 1 173 ? 3.005 5.830 -4.232 1.00 86.94 173 LEU A O 1
ATOM 1165 N N . CYS A 1 174 ? 3.825 4.459 -2.658 1.00 87.31 174 CYS A N 1
ATOM 1166 C CA . CYS A 1 174 ? 3.392 5.289 -1.530 1.00 87.31 174 CYS A CA 1
ATOM 1167 C C . CYS A 1 174 ? 4.092 6.653 -1.505 1.00 87.31 174 CYS A C 1
ATOM 1169 O O . CYS A 1 174 ? 3.443 7.670 -1.234 1.00 87.31 174 CYS A O 1
ATOM 1171 N N . ASP A 1 175 ? 5.392 6.679 -1.809 1.00 85.19 175 ASP A N 1
ATOM 1172 C CA . ASP A 1 175 ? 6.193 7.905 -1.788 1.00 85.19 175 ASP A CA 1
ATOM 1173 C C . ASP A 1 175 ? 5.802 8.848 -2.935 1.00 85.19 175 ASP A C 1
ATOM 1175 O O . ASP A 1 175 ? 5.539 10.033 -2.719 1.00 85.19 175 ASP A O 1
ATOM 1179 N N . ILE A 1 176 ? 5.602 8.294 -4.138 1.00 77.94 176 ILE A N 1
ATOM 1180 C CA . ILE A 1 176 ? 5.128 9.041 -5.318 1.00 77.94 176 ILE A CA 1
ATOM 1181 C C . ILE A 1 176 ? 3.783 9.739 -5.045 1.00 77.94 176 ILE A C 1
ATOM 1183 O O . ILE A 1 176 ? 3.541 10.843 -5.536 1.00 77.94 176 ILE A O 1
ATOM 1187 N N . ASN A 1 177 ? 2.911 9.123 -4.242 1.00 74.44 177 ASN A N 1
ATOM 1188 C CA . ASN A 1 177 ? 1.588 9.659 -3.913 1.00 74.44 177 ASN A CA 1
ATOM 1189 C C . ASN A 1 177 ? 1.567 10.569 -2.668 1.00 74.44 177 ASN A C 1
ATOM 1191 O O . ASN A 1 177 ? 0.520 11.132 -2.340 1.00 74.44 177 ASN A O 1
ATOM 1195 N N . GLY A 1 178 ? 2.696 10.741 -1.970 1.00 75.62 178 GLY A N 1
ATOM 1196 C CA . GLY A 1 178 ? 2.811 11.626 -0.806 1.00 75.62 178 GLY A CA 1
ATOM 1197 C C . GLY A 1 178 ? 2.048 11.153 0.440 1.00 75.62 178 GLY A C 1
ATOM 1198 O O . GLY A 1 178 ? 1.687 11.979 1.281 1.00 75.62 178 GLY A O 1
ATOM 1199 N N . GLN A 1 179 ? 1.781 9.848 0.570 1.00 74.19 179 GLN A N 1
ATOM 1200 C CA . GLN A 1 179 ? 1.046 9.255 1.700 1.00 74.19 179 GLN A CA 1
ATOM 1201 C C . GLN A 1 179 ? 1.876 8.210 2.460 1.00 74.19 179 GLN A C 1
ATOM 1203 O O . GLN A 1 179 ? 1.371 7.142 2.789 1.00 74.19 179 GLN A O 1
ATOM 1208 N N . ALA A 1 180 ? 3.137 8.530 2.753 1.00 77.44 180 ALA A N 1
ATOM 1209 C CA . ALA A 1 180 ? 4.129 7.617 3.323 1.00 77.44 180 ALA A CA 1
ATOM 1210 C C . ALA A 1 180 ? 3.603 6.726 4.472 1.00 77.44 180 ALA A C 1
ATOM 1212 O O . ALA A 1 180 ? 3.475 5.522 4.288 1.00 77.44 180 ALA A O 1
ATOM 1213 N N . ASP A 1 181 ? 3.242 7.286 5.631 1.00 82.06 181 ASP A N 1
ATOM 1214 C CA . ASP A 1 181 ? 3.063 6.478 6.852 1.00 82.06 181 ASP A CA 1
ATOM 1215 C C . ASP A 1 181 ? 1.932 5.436 6.760 1.00 82.06 181 ASP A C 1
ATOM 1217 O O . ASP A 1 181 ? 2.157 4.247 6.983 1.00 82.06 181 ASP A O 1
ATOM 1221 N N . ALA A 1 182 ? 0.718 5.862 6.393 1.00 83.00 182 ALA A N 1
ATOM 1222 C CA . ALA A 1 182 ? -0.438 4.963 6.323 1.00 83.00 182 ALA A CA 1
ATOM 1223 C C . ALA A 1 182 ? -0.344 3.978 5.147 1.00 83.00 182 ALA A C 1
ATOM 1225 O O . ALA A 1 182 ? -0.803 2.842 5.248 1.00 83.00 182 ALA A O 1
ATOM 1226 N N . CYS A 1 183 ? 0.258 4.402 4.034 1.00 88.62 183 CYS A N 1
ATOM 1227 C CA . CYS A 1 183 ? 0.427 3.550 2.864 1.00 88.62 183 CYS A CA 1
ATOM 1228 C C . CYS A 1 183 ? 1.509 2.487 3.098 1.00 88.62 183 CYS A C 1
ATOM 1230 O O . CYS A 1 183 ? 1.292 1.324 2.769 1.00 88.62 183 CYS A O 1
ATOM 1232 N N . TYR A 1 184 ? 2.629 2.838 3.743 1.00 89.50 184 TYR A N 1
ATOM 1233 C CA . TYR A 1 184 ? 3.656 1.867 4.129 1.00 89.50 184 TYR A CA 1
ATOM 1234 C C . TYR A 1 184 ? 3.106 0.812 5.086 1.00 89.50 184 TYR A C 1
ATOM 1236 O O . TYR A 1 184 ? 3.333 -0.380 4.880 1.00 89.50 184 TYR A O 1
ATOM 1244 N N . GLU A 1 185 ? 2.344 1.226 6.101 1.00 88.12 185 GLU A N 1
ATOM 1245 C CA . GLU A 1 185 ? 1.719 0.283 7.028 1.00 88.12 185 GLU A CA 1
ATOM 1246 C C . GLU A 1 185 ? 0.747 -0.659 6.302 1.00 88.12 185 GLU A C 1
ATOM 1248 O O . GLU A 1 185 ? 0.769 -1.866 6.552 1.00 88.12 185 GLU A O 1
ATOM 1253 N N . ALA A 1 186 ? -0.040 -0.145 5.351 1.00 84.81 186 ALA A N 1
ATOM 1254 C CA . ALA A 1 186 ? -0.937 -0.959 4.532 1.00 84.81 186 ALA A CA 1
ATOM 1255 C C . ALA A 1 186 ? -0.173 -1.966 3.656 1.00 84.81 186 ALA A C 1
ATOM 1257 O O . ALA A 1 186 ? -0.422 -3.166 3.752 1.00 84.81 186 ALA A O 1
ATOM 1258 N N . CYS A 1 187 ? 0.810 -1.506 2.874 1.00 91.81 187 CYS A N 1
ATOM 1259 C CA . CYS A 1 187 ? 1.656 -2.356 2.033 1.00 91.81 187 CYS A CA 1
ATOM 1260 C C . CYS A 1 187 ? 2.331 -3.474 2.842 1.00 91.81 187 CYS A C 1
ATOM 1262 O O . CYS A 1 187 ? 2.347 -4.629 2.423 1.00 91.81 187 CYS A O 1
ATOM 1264 N N . TYR A 1 188 ? 2.866 -3.148 4.022 1.00 91.75 188 TYR A N 1
ATOM 1265 C CA . TYR A 1 188 ? 3.530 -4.123 4.883 1.00 91.75 188 TYR A CA 1
ATOM 1266 C C . TYR A 1 188 ? 2.543 -5.107 5.525 1.00 91.75 188 TYR A C 1
ATOM 1268 O O . TYR A 1 188 ? 2.834 -6.296 5.623 1.00 91.75 188 TYR A O 1
ATOM 1276 N N . THR A 1 189 ? 1.365 -4.636 5.943 1.00 87.94 189 THR A N 1
ATOM 1277 C CA . THR A 1 189 ? 0.329 -5.481 6.562 1.00 87.94 189 THR A CA 1
ATOM 1278 C C . THR A 1 189 ? -0.290 -6.458 5.561 1.00 87.94 189 THR A C 1
ATOM 1280 O O . THR A 1 189 ? -0.622 -7.586 5.924 1.00 87.94 189 THR A O 1
ATOM 1283 N N . GLU A 1 190 ? -0.442 -6.044 4.302 1.00 86.25 190 GLU A N 1
ATOM 1284 C CA . GLU A 1 190 ? -0.989 -6.882 3.228 1.00 86.25 190 GLU A CA 1
ATOM 1285 C C . GLU A 1 190 ? 0.042 -7.844 2.621 1.00 86.25 190 GLU A C 1
ATOM 1287 O O . GLU A 1 190 ? -0.325 -8.809 1.942 1.00 86.25 190 GLU A O 1
ATOM 1292 N N . ALA A 1 191 ? 1.329 -7.611 2.872 1.00 89.69 191 ALA A N 1
ATOM 1293 C CA . ALA A 1 191 ? 2.400 -8.440 2.360 1.00 89.69 191 ALA A CA 1
ATOM 1294 C C . ALA A 1 191 ? 2.417 -9.832 3.013 1.00 89.69 191 ALA A C 1
ATOM 1296 O O . ALA A 1 191 ? 2.324 -10.009 4.230 1.00 89.69 191 ALA A O 1
ATOM 1297 N N . GLY A 1 192 ? 2.583 -10.859 2.181 1.00 84.06 192 GLY A N 1
ATOM 1298 C CA . GLY A 1 192 ? 2.748 -12.231 2.641 1.00 84.06 192 GLY A CA 1
ATOM 1299 C C . GLY A 1 192 ? 4.085 -12.438 3.359 1.00 84.06 192 GLY A C 1
ATOM 1300 O O . GLY A 1 192 ? 5.038 -11.678 3.196 1.00 84.06 192 GLY A O 1
ATOM 1301 N N . ALA A 1 193 ? 4.207 -13.543 4.102 1.00 80.44 193 ALA A N 1
ATOM 1302 C CA . ALA A 1 193 ? 5.450 -13.897 4.802 1.00 80.44 193 ALA A CA 1
ATOM 1303 C C . ALA A 1 193 ? 6.670 -14.049 3.865 1.00 80.44 193 ALA A C 1
ATOM 1305 O O . ALA A 1 193 ? 7.810 -13.890 4.300 1.00 80.44 193 ALA A O 1
ATOM 1306 N N . GLY A 1 194 ? 6.434 -14.355 2.581 1.00 82.31 194 GLY A N 1
ATOM 1307 C CA . GLY A 1 194 ? 7.471 -14.401 1.545 1.00 82.31 194 GLY A CA 1
ATOM 1308 C C . GLY A 1 194 ? 8.051 -13.029 1.182 1.00 82.31 194 GLY A C 1
ATOM 1309 O O . GLY A 1 194 ? 9.164 -12.963 0.667 1.00 82.31 194 GLY A O 1
ATOM 1310 N N . ALA A 1 195 ? 7.338 -11.947 1.497 1.00 92.50 195 ALA A N 1
ATOM 1311 C CA . ALA A 1 195 ? 7.767 -10.574 1.281 1.00 92.50 195 ALA A CA 1
ATOM 1312 C C . ALA A 1 195 ? 8.316 -9.925 2.556 1.00 92.50 195 ALA A C 1
ATOM 1314 O O . ALA A 1 195 ? 9.418 -9.378 2.539 1.00 92.50 195 ALA A O 1
ATOM 1315 N N . THR A 1 196 ? 7.592 -10.038 3.675 1.00 90.50 196 THR A N 1
ATOM 1316 C CA . THR A 1 196 ? 7.973 -9.393 4.945 1.00 90.50 196 THR A CA 1
ATOM 1317 C C . THR A 1 196 ? 9.237 -9.991 5.555 1.00 90.50 196 THR A C 1
ATOM 1319 O O . THR A 1 196 ? 10.084 -9.251 6.039 1.00 90.50 196 THR A O 1
ATOM 1322 N N . GLY A 1 197 ? 9.444 -11.309 5.457 1.00 91.88 197 GLY A N 1
ATOM 1323 C CA . GLY A 1 197 ? 10.636 -11.967 6.007 1.00 91.88 197 GLY A CA 1
ATOM 1324 C C . GLY A 1 197 ? 11.963 -11.447 5.425 1.00 91.88 197 GLY A C 1
ATOM 1325 O O . GLY A 1 197 ? 12.833 -11.027 6.192 1.00 91.88 197 GLY A O 1
ATOM 1326 N N . PRO A 1 198 ? 12.156 -11.462 4.091 1.00 92.62 198 PRO A N 1
ATOM 1327 C CA . PRO A 1 198 ? 13.352 -10.890 3.471 1.00 92.62 198 PRO A CA 1
ATOM 1328 C C . PRO A 1 198 ? 13.487 -9.379 3.702 1.00 92.62 198 PRO A C 1
ATOM 1330 O O . PRO A 1 198 ? 14.598 -8.904 3.935 1.00 92.62 198 PRO A O 1
ATOM 1333 N N . TYR A 1 199 ? 12.375 -8.635 3.708 1.00 95.00 199 TYR A N 1
ATOM 1334 C CA . TYR A 1 199 ? 12.393 -7.195 3.975 1.00 95.00 199 TYR A CA 1
ATOM 1335 C C . TYR A 1 199 ? 12.885 -6.879 5.397 1.00 95.00 199 TYR A C 1
ATOM 1337 O O . TYR A 1 199 ? 13.792 -6.068 5.589 1.00 95.00 199 TYR A O 1
ATOM 1345 N N . ASP A 1 200 ? 12.370 -7.592 6.400 1.00 92.50 200 ASP A N 1
ATOM 1346 C CA . ASP A 1 200 ? 12.812 -7.465 7.791 1.00 92.50 200 ASP A CA 1
ATOM 1347 C C . ASP A 1 200 ? 14.288 -7.830 7.951 1.00 92.50 200 ASP A C 1
ATOM 1349 O O . ASP A 1 200 ? 15.008 -7.200 8.728 1.00 92.50 200 ASP A O 1
ATOM 1353 N N . ALA A 1 201 ? 14.767 -8.827 7.200 1.00 93.44 201 ALA A N 1
ATOM 1354 C CA . ALA A 1 201 ? 16.173 -9.213 7.214 1.00 93.44 201 ALA A CA 1
ATOM 1355 C C . ALA A 1 201 ? 17.083 -8.078 6.716 1.00 93.44 201 ALA A C 1
ATOM 1357 O O . ALA A 1 201 ? 18.148 -7.862 7.306 1.00 93.44 201 ALA A O 1
ATOM 1358 N N . ILE A 1 202 ? 16.659 -7.323 5.693 1.00 95.69 202 ILE A N 1
ATOM 1359 C CA . ILE A 1 202 ? 17.347 -6.096 5.268 1.00 95.69 202 ILE A CA 1
ATOM 1360 C C . ILE A 1 202 ? 17.316 -5.075 6.403 1.00 95.69 202 ILE A C 1
ATOM 1362 O O . ILE A 1 202 ? 18.377 -4.618 6.826 1.00 95.69 202 ILE A O 1
ATOM 1366 N N . GLY A 1 203 ? 16.137 -4.768 6.956 1.00 92.50 203 GLY A N 1
ATOM 1367 C CA . GLY A 1 203 ? 15.989 -3.779 8.030 1.00 92.50 203 GLY A CA 1
ATOM 1368 C C . GLY A 1 203 ? 16.865 -4.084 9.251 1.00 92.50 203 GLY A C 1
ATOM 1369 O O . GLY A 1 203 ? 17.568 -3.208 9.760 1.00 92.50 203 GLY A O 1
ATOM 1370 N N . MET A 1 204 ? 16.911 -5.349 9.675 1.00 92.19 204 MET A N 1
ATOM 1371 C CA . MET A 1 204 ? 17.796 -5.813 10.746 1.00 92.19 204 MET A CA 1
ATOM 1372 C C . MET A 1 204 ? 19.276 -5.672 10.380 1.00 92.19 204 MET A C 1
ATOM 1374 O O . MET A 1 204 ? 20.076 -5.280 11.231 1.00 92.19 204 MET A O 1
ATOM 1378 N N . CYS A 1 205 ? 19.655 -5.987 9.139 1.00 96.62 205 CYS A N 1
ATOM 1379 C CA . CYS A 1 205 ? 21.032 -5.838 8.686 1.00 96.62 205 CYS A CA 1
ATOM 1380 C C . CYS A 1 205 ? 21.465 -4.368 8.668 1.00 96.62 205 CYS A C 1
ATOM 1382 O O . CYS A 1 205 ? 22.515 -4.045 9.228 1.00 96.62 205 CYS A O 1
ATOM 1384 N N . VAL A 1 206 ? 20.642 -3.481 8.101 1.00 95.50 206 VAL A N 1
ATOM 1385 C CA . VAL A 1 206 ? 20.902 -2.037 8.034 1.00 95.50 206 VAL A CA 1
ATOM 1386 C C . VAL A 1 206 ? 21.022 -1.460 9.441 1.00 95.50 206 VAL A C 1
ATOM 1388 O O . VAL A 1 206 ? 21.997 -0.778 9.745 1.00 95.50 206 VAL A O 1
ATOM 1391 N N . GLN A 1 207 ? 20.102 -1.807 10.346 1.00 93.62 207 GLN A N 1
ATOM 1392 C CA . GLN A 1 207 ? 20.143 -1.336 11.731 1.00 93.62 207 GLN A CA 1
ATOM 1393 C C . GLN A 1 207 ? 21.419 -1.775 12.471 1.00 93.62 207 GLN A C 1
ATOM 1395 O O . GLN A 1 207 ? 21.930 -1.032 13.311 1.00 93.62 207 GLN A O 1
ATOM 1400 N N . GLN A 1 208 ? 21.933 -2.975 12.187 1.00 95.81 208 GLN A N 1
ATOM 1401 C CA . GLN A 1 208 ? 23.109 -3.525 12.867 1.00 95.81 208 GLN A CA 1
ATOM 1402 C C . GLN A 1 208 ? 24.437 -3.059 12.265 1.00 95.81 208 GLN A C 1
ATOM 1404 O O . GLN A 1 208 ? 25.390 -2.831 13.011 1.00 95.81 208 GLN A O 1
ATOM 1409 N N . ASN A 1 209 ? 24.511 -2.939 10.939 1.00 95.81 209 ASN A N 1
ATOM 1410 C CA . ASN A 1 209 ? 25.771 -2.754 10.218 1.00 95.81 209 ASN A CA 1
ATOM 1411 C C . ASN A 1 209 ? 25.906 -1.361 9.587 1.00 95.81 209 ASN A C 1
ATOM 1413 O O . ASN A 1 209 ? 27.029 -0.911 9.371 1.00 95.81 209 ASN A O 1
ATOM 1417 N N . CYS A 1 210 ? 24.796 -0.650 9.362 1.00 95.31 210 CYS A N 1
ATOM 1418 C CA . CYS A 1 210 ? 24.750 0.626 8.645 1.00 95.31 210 CYS A CA 1
ATOM 1419 C C . CYS A 1 210 ? 24.074 1.737 9.467 1.00 95.31 210 CYS A C 1
ATOM 1421 O O . CYS A 1 210 ? 23.005 2.228 9.107 1.00 95.31 210 CYS A O 1
ATOM 1423 N N . PRO A 1 211 ? 24.710 2.214 10.557 1.00 87.50 211 PRO A N 1
ATOM 1424 C CA . PRO A 1 211 ? 24.129 3.221 11.450 1.00 87.50 211 PRO A CA 1
ATOM 1425 C C . PRO A 1 211 ? 23.893 4.588 10.788 1.00 87.50 211 PRO A C 1
ATOM 1427 O O . PRO A 1 211 ? 23.141 5.396 11.328 1.00 87.50 211 PRO A O 1
ATOM 1430 N N . MET A 1 212 ? 24.537 4.859 9.647 1.00 86.38 212 MET A N 1
ATOM 1431 C CA . MET A 1 212 ? 24.328 6.077 8.857 1.00 86.38 212 MET A CA 1
ATOM 1432 C C . MET A 1 212 ? 23.366 5.891 7.677 1.00 86.38 212 MET A C 1
ATOM 1434 O O . MET A 1 212 ? 23.128 6.872 6.986 1.00 86.38 212 MET A O 1
ATOM 1438 N N . GLN A 1 213 ? 22.808 4.684 7.471 1.00 84.19 213 GLN A N 1
ATOM 1439 C CA . GLN A 1 213 ? 21.924 4.360 6.335 1.00 84.19 213 GLN A CA 1
ATOM 1440 C C . GLN A 1 213 ? 22.491 4.855 4.994 1.00 84.19 213 GLN A C 1
ATOM 1442 O O . GLN A 1 213 ? 21.778 5.399 4.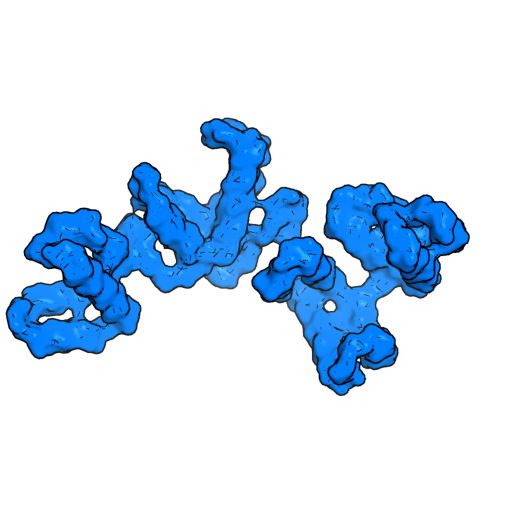165 1.00 84.19 213 GLN A O 1
ATOM 1447 N N . ASP A 1 214 ? 23.808 4.726 4.837 1.00 90.69 214 ASP A N 1
ATOM 1448 C CA . ASP A 1 214 ? 24.515 5.073 3.610 1.00 90.69 214 ASP A CA 1
ATOM 1449 C C . ASP A 1 214 ? 24.337 3.935 2.605 1.00 90.69 214 ASP A C 1
ATOM 1451 O O . ASP A 1 214 ? 24.599 2.780 2.957 1.00 90.69 214 ASP A O 1
ATOM 1455 N N . ASP A 1 215 ? 23.928 4.246 1.379 1.00 88.38 215 ASP A N 1
ATOM 1456 C CA . ASP A 1 215 ? 23.641 3.254 0.336 1.00 88.38 215 ASP A CA 1
ATOM 1457 C C . ASP A 1 215 ? 24.860 2.358 0.078 1.00 88.38 215 ASP A C 1
ATOM 1459 O O . ASP A 1 215 ? 24.756 1.132 0.060 1.00 88.38 215 ASP A O 1
ATOM 1463 N N . ALA A 1 216 ? 26.063 2.945 0.071 1.00 90.69 216 ALA A N 1
ATOM 1464 C CA . ALA A 1 216 ? 27.308 2.190 -0.070 1.00 90.69 216 ALA A CA 1
ATOM 1465 C C . ALA A 1 216 ? 27.533 1.180 1.075 1.00 90.69 216 ALA A C 1
ATOM 1467 O O . ALA A 1 216 ? 28.167 0.132 0.895 1.00 90.69 216 ALA A O 1
ATOM 1468 N N . CYS A 1 217 ? 27.029 1.474 2.277 1.00 95.44 217 CYS A N 1
ATOM 1469 C CA . CYS A 1 217 ? 27.047 0.524 3.384 1.00 95.44 217 CYS A CA 1
ATOM 1470 C C . CYS A 1 217 ? 26.032 -0.597 3.175 1.00 95.44 217 CYS A C 1
ATOM 1472 O O . CYS A 1 217 ? 26.374 -1.755 3.415 1.00 95.44 217 CYS A O 1
ATOM 1474 N N . VAL A 1 218 ? 24.810 -0.268 2.744 1.00 94.25 218 VAL A N 1
ATOM 1475 C CA . VAL A 1 218 ? 23.752 -1.260 2.508 1.00 94.25 218 VAL A CA 1
ATOM 1476 C C . VAL A 1 218 ? 24.218 -2.278 1.470 1.00 94.25 218 VAL A C 1
ATOM 1478 O O . VAL A 1 218 ? 24.196 -3.474 1.758 1.00 94.25 218 VAL A O 1
ATOM 1481 N N . ASP A 1 219 ? 24.777 -1.825 0.350 1.00 89.62 219 ASP A N 1
ATOM 1482 C CA . ASP A 1 219 ? 25.289 -2.717 -0.696 1.00 89.62 219 ASP A CA 1
ATOM 1483 C C . ASP A 1 219 ? 26.434 -3.601 -0.187 1.00 89.62 219 ASP A C 1
ATOM 1485 O O . ASP A 1 219 ? 26.443 -4.821 -0.363 1.00 89.62 219 ASP A O 1
ATOM 1489 N N . SER A 1 220 ? 27.409 -3.004 0.507 1.00 94.75 220 SER A N 1
ATOM 1490 C CA . SER A 1 220 ? 28.610 -3.729 0.941 1.00 94.75 220 SER A CA 1
ATOM 1491 C C . SER A 1 220 ? 28.385 -4.658 2.137 1.00 94.75 220 SER A C 1
ATOM 1493 O O . SER A 1 220 ? 29.054 -5.688 2.248 1.00 94.75 220 SER A O 1
ATOM 1495 N N . SER A 1 221 ? 27.476 -4.304 3.047 1.00 96.56 221 SER A N 1
ATOM 1496 C CA . SER A 1 221 ? 27.273 -5.003 4.325 1.00 96.56 221 SER A CA 1
ATOM 1497 C C . SER A 1 221 ? 25.993 -5.834 4.363 1.00 96.56 221 SER A C 1
ATOM 1499 O O . SER A 1 221 ? 25.918 -6.779 5.148 1.00 96.56 221 SER A O 1
ATOM 1501 N N . CYS A 1 222 ? 25.011 -5.504 3.523 1.00 96.88 222 CYS A N 1
ATOM 1502 C CA . CYS A 1 222 ? 23.695 -6.140 3.476 1.00 96.88 222 CYS A CA 1
ATOM 1503 C C . CYS A 1 222 ? 23.329 -6.687 2.090 1.00 96.88 222 CYS A C 1
ATOM 1505 O O . CYS A 1 222 ? 22.201 -7.147 1.915 1.00 96.88 222 CYS A O 1
ATOM 1507 N N .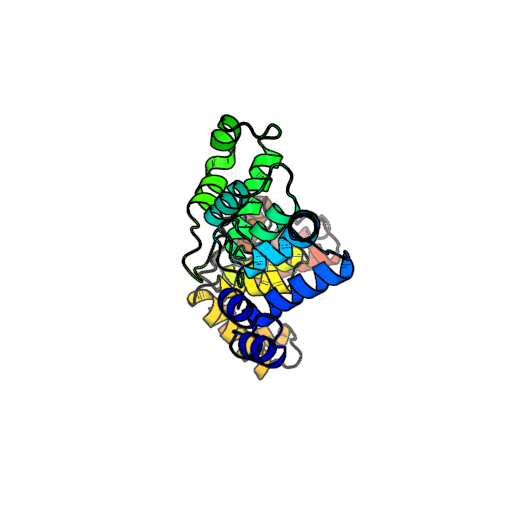 GLY A 1 223 ? 24.275 -6.718 1.142 1.00 93.75 223 GLY A N 1
ATOM 1508 C CA . GLY A 1 223 ? 24.049 -7.214 -0.219 1.00 93.75 223 GLY A CA 1
ATOM 1509 C C . GLY A 1 223 ? 23.414 -8.606 -0.272 1.00 93.75 223 GLY A C 1
ATOM 1510 O O . GLY A 1 223 ? 22.504 -8.827 -1.048 1.00 93.75 223 GLY A O 1
ATOM 1511 N N . ALA A 1 224 ? 23.767 -9.527 0.633 1.00 94.62 224 ALA A N 1
ATOM 1512 C CA . ALA A 1 224 ? 23.147 -10.857 0.652 1.00 94.62 224 ALA A CA 1
ATOM 1513 C C . ALA A 1 224 ? 21.644 -10.835 1.007 1.00 94.62 224 ALA A C 1
ATOM 1515 O O . ALA A 1 224 ? 20.872 -11.638 0.487 1.00 94.62 224 ALA A O 1
ATOM 1516 N N . GLN A 1 225 ? 21.225 -9.957 1.922 1.00 95.88 225 GLN A N 1
ATOM 1517 C CA . GLN A 1 225 ? 19.817 -9.760 2.278 1.00 95.88 225 GLN A CA 1
ATOM 1518 C C . GLN A 1 225 ? 19.088 -8.992 1.177 1.00 95.88 225 GLN A C 1
ATOM 1520 O O . GLN A 1 225 ? 17.933 -9.303 0.888 1.00 95.88 225 GLN A O 1
ATOM 1525 N N . LEU A 1 226 ? 19.777 -8.031 0.557 1.00 93.50 226 LEU A N 1
ATOM 1526 C CA . LEU A 1 226 ? 19.270 -7.279 -0.579 1.00 93.50 226 LEU A CA 1
ATOM 1527 C C . LEU A 1 226 ? 19.015 -8.208 -1.772 1.00 93.50 226 LEU A C 1
ATOM 1529 O O . LEU A 1 226 ? 17.882 -8.274 -2.223 1.00 93.50 226 LEU A O 1
ATOM 1533 N N . ASP A 1 227 ? 19.985 -9.035 -2.167 1.00 92.19 227 ASP A N 1
ATOM 1534 C CA . ASP A 1 227 ? 19.864 -10.048 -3.229 1.00 92.19 227 ASP A CA 1
ATOM 1535 C C . ASP A 1 227 ? 18.760 -11.077 -2.939 1.00 92.19 227 ASP A C 1
ATOM 1537 O O . ASP A 1 227 ? 18.096 -11.581 -3.844 1.00 92.19 227 ASP A O 1
ATOM 1541 N N . ALA A 1 228 ? 18.552 -11.427 -1.664 1.00 91.50 228 ALA A N 1
ATOM 1542 C CA . ALA A 1 228 ? 17.485 -12.346 -1.269 1.00 91.50 228 ALA A CA 1
ATOM 1543 C C . ALA A 1 228 ? 16.086 -11.719 -1.399 1.00 91.50 228 ALA A C 1
ATOM 1545 O O . ALA A 1 228 ? 15.104 -12.439 -1.583 1.00 91.50 228 ALA A O 1
ATOM 1546 N N . CYS A 1 229 ? 15.987 -10.397 -1.273 1.00 94.00 229 CYS A N 1
ATOM 1547 C CA . CYS A 1 229 ? 14.745 -9.644 -1.408 1.00 94.00 229 CYS A CA 1
ATOM 1548 C C . CYS A 1 229 ? 14.469 -9.225 -2.862 1.00 94.00 229 CYS A C 1
ATOM 1550 O O . CYS A 1 229 ? 13.342 -9.346 -3.349 1.00 94.00 229 CYS A O 1
ATOM 1552 N N . LEU A 1 230 ? 15.513 -8.750 -3.536 1.00 92.81 230 LEU A N 1
ATOM 1553 C CA . LEU A 1 230 ? 15.560 -8.241 -4.898 1.00 92.81 230 LEU A CA 1
ATOM 1554 C C . LEU A 1 230 ? 16.567 -9.084 -5.685 1.00 92.81 230 LEU A C 1
ATOM 1556 O O . LEU A 1 230 ? 17.688 -8.638 -5.928 1.00 92.81 230 LEU A O 1
ATOM 1560 N N . PRO A 1 231 ? 16.209 -10.324 -6.058 1.00 89.38 231 PRO A N 1
ATOM 1561 C CA . PRO A 1 231 ? 17.084 -11.107 -6.912 1.00 89.38 231 PRO A CA 1
ATOM 1562 C C . PRO A 1 231 ? 17.307 -10.342 -8.224 1.00 89.38 231 PRO A C 1
ATOM 1564 O O . PRO A 1 231 ? 16.344 -9.783 -8.759 1.00 89.38 231 PRO A O 1
ATOM 1567 N N . PRO A 1 232 ? 18.544 -10.312 -8.751 1.00 88.06 232 PRO A N 1
ATOM 1568 C CA . PRO A 1 232 ? 18.821 -9.638 -10.009 1.00 88.06 232 PRO A CA 1
ATOM 1569 C C . PRO A 1 232 ? 17.966 -10.257 -11.112 1.00 88.06 232 PRO A C 1
ATOM 1571 O O . PRO A 1 232 ? 17.783 -11.479 -11.156 1.00 88.06 232 PRO A O 1
ATOM 1574 N N . GLY A 1 233 ? 17.447 -9.414 -11.997 1.00 91.38 233 GLY A N 1
ATOM 1575 C CA . GLY A 1 233 ? 16.679 -9.891 -13.133 1.00 91.38 233 GLY A CA 1
ATOM 1576 C C . GLY A 1 233 ? 17.566 -10.517 -14.209 1.00 91.38 233 GLY A C 1
ATOM 1577 O O . GLY A 1 233 ? 18.777 -10.700 -14.053 1.00 91.38 233 GLY A O 1
ATOM 1578 N N . GLU A 1 234 ? 16.951 -10.861 -15.333 1.00 92.56 234 GLU A N 1
ATOM 1579 C CA . GLU A 1 234 ? 17.651 -11.449 -16.483 1.00 92.56 234 GLU A CA 1
ATOM 1580 C C . GLU A 1 234 ? 17.673 -10.515 -17.701 1.00 92.56 234 GLU A C 1
ATOM 1582 O O . GLU A 1 234 ? 18.273 -10.849 -18.724 1.00 92.56 234 GLU A O 1
ATOM 1587 N N . ALA A 1 235 ? 17.031 -9.346 -17.624 1.00 93.50 235 ALA A N 1
ATOM 1588 C CA . ALA A 1 235 ? 16.918 -8.438 -18.752 1.00 93.50 235 ALA A CA 1
ATOM 1589 C C . ALA A 1 235 ? 18.240 -7.711 -19.016 1.00 93.50 235 ALA A C 1
ATOM 1591 O O . ALA A 1 235 ? 18.881 -7.169 -18.110 1.00 93.50 235 ALA A O 1
ATOM 1592 N N . SER A 1 236 ? 18.616 -7.644 -20.293 1.00 96.44 236 SER A N 1
ATOM 1593 C CA . SER A 1 236 ? 19.672 -6.743 -20.735 1.00 96.44 236 SER A CA 1
ATOM 1594 C C . SER A 1 236 ? 19.254 -5.283 -20.569 1.00 96.44 236 SER A C 1
ATOM 1596 O O . SER A 1 236 ? 18.068 -4.949 -20.434 1.00 96.44 236 SER A O 1
ATOM 1598 N N . CYS A 1 237 ? 20.228 -4.380 -20.623 1.00 96.00 237 CYS A N 1
ATOM 1599 C CA . CYS A 1 237 ? 19.972 -2.950 -20.514 1.00 96.00 237 CYS A CA 1
ATOM 1600 C C . CYS A 1 237 ? 19.007 -2.483 -21.627 1.00 96.00 237 CYS A C 1
ATOM 1602 O O . CYS A 1 237 ? 18.018 -1.794 -21.369 1.00 96.00 237 CYS A O 1
ATOM 1604 N N . ASN A 1 238 ? 19.204 -2.961 -22.861 1.00 95.06 238 ASN A N 1
ATOM 1605 C CA . ASN A 1 238 ? 18.307 -2.679 -23.981 1.00 95.06 238 ASN A CA 1
ATOM 1606 C C . ASN A 1 238 ? 16.883 -3.222 -23.756 1.00 95.06 238 ASN A C 1
ATOM 1608 O O . ASN A 1 238 ? 15.902 -2.535 -24.048 1.00 95.06 238 ASN A O 1
ATOM 1612 N N . ALA A 1 239 ? 16.744 -4.451 -23.248 1.00 96.12 239 ALA A N 1
ATOM 1613 C CA . ALA A 1 239 ? 15.434 -5.030 -22.943 1.00 96.12 239 ALA A CA 1
ATOM 1614 C C . ALA A 1 239 ? 14.689 -4.206 -21.879 1.00 96.12 239 ALA A C 1
ATOM 1616 O O . ALA A 1 239 ? 13.502 -3.922 -22.046 1.00 96.12 239 ALA A O 1
ATOM 1617 N N . THR A 1 240 ? 15.411 -3.738 -20.860 1.00 95.50 240 THR A N 1
ATOM 1618 C CA . THR A 1 240 ? 14.890 -2.864 -19.801 1.00 95.50 240 THR A CA 1
ATOM 1619 C C . THR A 1 240 ? 14.359 -1.548 -20.367 1.00 95.50 240 THR A C 1
ATOM 1621 O O . THR A 1 240 ? 13.217 -1.184 -20.099 1.00 95.50 240 THR A O 1
ATOM 1624 N N . ILE A 1 241 ? 15.124 -0.857 -21.220 1.00 95.12 241 ILE A N 1
ATOM 1625 C CA . ILE A 1 241 ? 14.666 0.393 -21.852 1.00 95.12 241 ILE A CA 1
ATOM 1626 C C . ILE A 1 241 ? 13.409 0.168 -22.692 1.00 95.12 241 ILE A C 1
ATOM 1628 O O . ILE A 1 241 ? 12.479 0.974 -22.658 1.00 95.12 241 ILE A O 1
ATOM 1632 N N . ASN A 1 242 ? 13.369 -0.919 -23.466 1.00 94.75 242 ASN A N 1
ATOM 1633 C CA . ASN A 1 242 ? 12.198 -1.235 -24.280 1.00 94.75 242 ASN A CA 1
ATOM 1634 C C . ASN A 1 242 ? 10.964 -1.516 -23.410 1.00 94.75 242 ASN A C 1
ATOM 1636 O O . ASN A 1 242 ? 9.865 -1.110 -23.784 1.00 94.75 242 ASN A O 1
ATOM 1640 N N . CYS A 1 243 ? 11.151 -2.156 -22.252 1.00 95.81 243 CYS A N 1
ATOM 1641 C CA . CYS A 1 243 ? 10.107 -2.350 -21.250 1.00 95.81 243 CYS A CA 1
ATOM 1642 C C . CYS A 1 243 ? 9.621 -1.000 -20.696 1.00 95.81 243 CYS A C 1
ATOM 1644 O O . CYS A 1 243 ? 8.431 -0.701 -20.786 1.00 95.81 243 CYS A O 1
ATOM 1646 N N . ILE A 1 244 ? 10.540 -0.142 -20.235 1.00 94.00 244 ILE A N 1
ATOM 1647 C CA . ILE A 1 244 ? 10.232 1.187 -19.681 1.00 94.00 244 ILE A CA 1
ATOM 1648 C C . ILE A 1 244 ? 9.457 2.049 -20.684 1.00 94.00 244 ILE A C 1
ATOM 1650 O O . ILE A 1 244 ? 8.433 2.628 -20.339 1.00 94.00 244 ILE A O 1
ATOM 1654 N N . ASN A 1 245 ? 9.891 2.098 -21.945 1.00 92.69 245 ASN A N 1
ATOM 1655 C CA . ASN A 1 245 ? 9.213 2.885 -22.981 1.00 92.69 245 ASN A CA 1
ATOM 1656 C C . ASN A 1 245 ? 7.797 2.372 -23.304 1.00 92.69 245 ASN A C 1
ATOM 1658 O O . ASN A 1 245 ? 6.986 3.117 -23.855 1.00 92.69 245 ASN A O 1
ATOM 1662 N N . GLY A 1 246 ? 7.507 1.102 -23.008 1.00 92.19 246 GLY A N 1
ATOM 1663 C CA . GLY A 1 246 ? 6.177 0.508 -23.141 1.00 92.19 246 GLY A CA 1
ATOM 1664 C C . GLY A 1 246 ? 5.306 0.644 -21.888 1.00 92.19 246 GLY A C 1
ATOM 1665 O O . GLY A 1 246 ? 4.093 0.446 -21.975 1.00 92.19 246 GLY A O 1
ATOM 1666 N N . ALA A 1 247 ? 5.895 0.981 -20.739 1.00 92.12 247 ALA A N 1
ATOM 1667 C CA . ALA A 1 247 ? 5.192 1.105 -19.473 1.00 92.12 247 ALA A CA 1
ATOM 1668 C C . ALA A 1 247 ? 4.413 2.428 -19.413 1.00 92.12 247 ALA A C 1
ATOM 1670 O O . ALA A 1 247 ? 4.983 3.512 -19.329 1.00 92.12 247 ALA A O 1
ATOM 1671 N N . MET A 1 248 ? 3.082 2.339 -19.454 1.00 83.19 248 MET A N 1
ATOM 1672 C CA . MET A 1 248 ? 2.192 3.504 -19.333 1.00 83.19 248 MET A CA 1
ATOM 1673 C C . MET A 1 248 ? 1.814 3.833 -17.884 1.00 83.19 248 MET A C 1
ATOM 1675 O O . MET A 1 248 ? 1.299 4.917 -17.619 1.00 83.19 248 MET A O 1
ATOM 1679 N N . GLU A 1 249 ? 2.050 2.902 -16.960 1.00 86.62 249 GLU A N 1
ATOM 1680 C CA . GLU A 1 249 ? 1.692 3.021 -15.548 1.00 86.62 249 GLU A CA 1
ATOM 1681 C C . GLU A 1 249 ? 2.956 2.971 -14.671 1.00 86.62 249 GLU A C 1
ATOM 1683 O O . GLU A 1 249 ? 3.877 2.209 -14.983 1.00 86.62 249 GLU A O 1
ATOM 1688 N N . PRO A 1 250 ? 3.013 3.729 -13.557 1.00 84.06 250 PRO A N 1
ATOM 1689 C CA . PRO A 1 250 ? 4.182 3.762 -12.670 1.00 84.06 250 PRO A CA 1
ATOM 1690 C C . PRO A 1 250 ? 4.608 2.389 -12.135 1.00 84.06 250 PRO A C 1
ATOM 1692 O O . PRO A 1 250 ? 5.796 2.142 -11.947 1.00 84.06 250 PRO A O 1
ATOM 1695 N N . GLN A 1 251 ? 3.658 1.474 -11.924 1.00 84.44 251 GLN A N 1
ATOM 1696 C CA . GLN A 1 251 ? 3.968 0.117 -11.478 1.00 84.44 251 GLN A CA 1
ATOM 1697 C C . GLN A 1 251 ? 4.745 -0.665 -12.544 1.00 84.44 251 GLN A C 1
ATOM 1699 O O . GLN A 1 251 ? 5.797 -1.223 -12.244 1.00 84.44 251 GLN A O 1
ATOM 1704 N N . ALA A 1 252 ? 4.264 -0.659 -13.790 1.00 87.75 252 ALA A N 1
ATOM 1705 C CA . ALA A 1 252 ? 4.942 -1.332 -14.895 1.00 87.75 252 ALA A CA 1
ATOM 1706 C C . ALA A 1 252 ? 6.351 -0.757 -15.113 1.00 87.75 252 ALA A C 1
ATOM 1708 O O . ALA A 1 252 ? 7.284 -1.497 -15.408 1.00 87.75 252 ALA A O 1
ATOM 1709 N N . PHE A 1 253 ? 6.520 0.553 -14.906 1.00 90.44 253 PHE A N 1
ATOM 1710 C CA . PHE A 1 253 ? 7.827 1.201 -14.957 1.00 90.44 253 PHE A CA 1
ATOM 1711 C C . PHE A 1 253 ? 8.789 0.624 -13.906 1.00 90.44 253 PHE A C 1
ATOM 1713 O O . PHE A 1 253 ? 9.899 0.221 -14.251 1.00 90.44 253 PHE A O 1
ATOM 1720 N N . LEU A 1 254 ? 8.354 0.523 -12.644 1.00 89.81 254 LEU A N 1
ATOM 1721 C CA . LEU A 1 254 ? 9.164 -0.054 -11.565 1.00 89.81 254 LEU A CA 1
ATOM 1722 C C . LEU A 1 254 ? 9.472 -1.537 -11.807 1.00 89.81 254 LEU A C 1
ATOM 1724 O O . LEU A 1 254 ? 10.605 -1.968 -11.603 1.00 89.81 254 LEU A O 1
ATOM 1728 N N . GLU A 1 255 ? 8.498 -2.315 -12.286 1.00 90.00 255 GLU A N 1
ATOM 1729 C CA . GLU A 1 255 ? 8.701 -3.726 -12.630 1.00 90.00 255 GLU A CA 1
ATOM 1730 C C . GLU A 1 255 ? 9.816 -3.902 -13.665 1.00 90.00 255 GLU A C 1
ATOM 1732 O O . GLU A 1 255 ? 10.676 -4.759 -13.468 1.00 90.00 255 GLU A O 1
ATOM 1737 N N . CYS A 1 256 ? 9.856 -3.055 -14.701 1.00 94.38 256 CYS A N 1
ATOM 1738 C CA . CYS A 1 256 ? 10.912 -3.082 -15.711 1.00 94.38 256 CYS A CA 1
ATOM 1739 C C . CYS A 1 256 ? 12.306 -2.849 -15.113 1.00 94.38 256 CYS A C 1
ATOM 1741 O O . CYS A 1 256 ? 13.241 -3.562 -15.467 1.00 94.38 256 CYS A O 1
ATOM 1743 N N . ILE A 1 257 ? 12.454 -1.880 -14.204 1.00 93.25 257 ILE A N 1
ATOM 1744 C CA . ILE A 1 257 ? 13.748 -1.557 -13.575 1.00 93.25 257 ILE A CA 1
ATOM 1745 C C . ILE A 1 257 ? 14.272 -2.748 -12.772 1.00 93.25 257 ILE A C 1
ATOM 1747 O O . ILE A 1 257 ? 15.445 -3.099 -12.861 1.00 93.25 257 ILE A O 1
ATOM 1751 N N . PHE A 1 258 ? 13.393 -3.427 -12.038 1.00 91.94 258 PHE A N 1
ATOM 1752 C CA . PHE A 1 258 ? 13.773 -4.598 -11.252 1.00 91.94 258 PHE A CA 1
ATOM 1753 C C . PHE A 1 258 ? 14.030 -5.864 -12.087 1.00 91.94 258 PHE A C 1
ATOM 1755 O O . PHE A 1 258 ? 14.303 -6.912 -11.506 1.00 91.94 258 PHE A O 1
ATOM 1762 N N . GLU A 1 259 ? 13.880 -5.828 -13.413 1.00 93.31 259 GLU A N 1
ATOM 1763 C CA . GLU A 1 259 ? 14.270 -6.936 -14.296 1.00 93.31 259 GLU A CA 1
ATOM 1764 C C . GLU A 1 259 ? 15.694 -6.775 -14.849 1.00 93.31 259 GLU A C 1
ATOM 1766 O O . GLU A 1 259 ? 16.193 -7.695 -15.498 1.00 93.31 259 GLU A O 1
ATOM 1771 N N . VAL A 1 260 ? 16.376 -5.655 -14.579 1.00 94.31 260 VAL A N 1
ATOM 1772 C CA . VAL A 1 260 ? 17.764 -5.432 -15.008 1.00 94.31 260 VAL A CA 1
ATOM 1773 C C . VAL A 1 260 ? 18.675 -6.520 -14.438 1.00 94.31 260 VAL A C 1
ATOM 1775 O O . VAL A 1 260 ? 18.673 -6.803 -13.239 1.00 94.31 260 VAL A O 1
ATOM 1778 N N . SER A 1 261 ? 19.479 -7.131 -15.306 1.00 94.56 261 SER A N 1
ATOM 1779 C CA . SER A 1 261 ? 20.472 -8.114 -14.886 1.00 94.56 261 SER A CA 1
ATOM 1780 C C . SER A 1 261 ? 21.668 -7.466 -14.196 1.00 94.56 261 SER A C 1
ATOM 1782 O O . SER A 1 261 ? 22.074 -6.359 -14.545 1.00 94.56 261 SER A O 1
ATOM 1784 N N . ALA A 1 262 ? 22.324 -8.203 -13.298 1.00 90.69 262 ALA A N 1
ATOM 1785 C CA . ALA A 1 262 ? 23.552 -7.742 -12.640 1.00 90.69 262 ALA A CA 1
ATOM 1786 C C . ALA A 1 262 ? 24.683 -7.381 -13.633 1.00 90.69 262 ALA A C 1
ATOM 1788 O O . ALA A 1 262 ? 25.559 -6.577 -13.329 1.00 90.69 262 ALA A O 1
ATOM 1789 N N . ALA A 1 263 ? 24.691 -7.971 -14.838 1.00 92.88 263 ALA A N 1
ATOM 1790 C CA . ALA A 1 263 ? 25.658 -7.615 -15.881 1.00 92.88 263 ALA A CA 1
ATOM 1791 C C . ALA A 1 263 ? 25.337 -6.263 -16.543 1.00 92.88 263 ALA A C 1
ATOM 1793 O O . ALA A 1 263 ? 26.244 -5.560 -16.992 1.00 92.88 263 ALA A O 1
ATOM 1794 N N . SER A 1 264 ? 24.053 -5.914 -16.589 1.00 95.00 264 SER A N 1
ATOM 1795 C CA . SER A 1 264 ? 23.503 -4.733 -17.252 1.00 95.00 264 SER A CA 1
ATOM 1796 C C . SER A 1 264 ? 23.330 -3.543 -16.311 1.00 95.00 264 SER A C 1
ATOM 1798 O O . SER A 1 264 ? 23.269 -2.408 -16.780 1.00 95.00 264 SER A O 1
ATOM 1800 N N . GLU A 1 265 ? 23.294 -3.784 -15.001 1.00 92.75 265 GLU A N 1
ATOM 1801 C CA . GLU A 1 265 ? 23.123 -2.771 -13.958 1.00 92.75 265 GLU A CA 1
ATOM 1802 C C . GLU A 1 265 ? 24.074 -1.572 -14.128 1.00 92.75 265 GLU A C 1
ATOM 1804 O O . GLU A 1 265 ? 23.571 -0.454 -14.222 1.00 92.75 265 GLU A O 1
ATOM 1809 N N . PRO A 1 266 ? 25.401 -1.729 -14.339 1.00 94.81 266 PRO A N 1
ATOM 1810 C CA . PRO A 1 266 ? 26.283 -0.567 -14.483 1.00 94.81 266 PRO A CA 1
ATOM 1811 C C . PRO A 1 266 ? 25.971 0.292 -15.717 1.00 94.81 266 PRO A C 1
ATOM 1813 O O . PRO A 1 266 ? 26.242 1.492 -15.722 1.00 94.81 266 PRO A O 1
ATOM 1816 N N . LEU A 1 267 ? 25.435 -0.316 -16.783 1.00 95.50 267 LEU A N 1
ATOM 1817 C CA . LEU A 1 267 ? 25.032 0.405 -17.993 1.00 95.50 267 LEU A CA 1
ATOM 1818 C C . LEU A 1 267 ? 23.733 1.179 -17.762 1.00 95.50 267 LEU A C 1
ATOM 1820 O O . LEU A 1 267 ? 23.620 2.311 -18.233 1.00 95.50 267 LEU A O 1
ATOM 1824 N N . TYR A 1 268 ? 22.782 0.577 -17.043 1.00 95.00 268 TYR A N 1
ATOM 1825 C CA . TYR A 1 268 ? 21.523 1.221 -16.684 1.00 95.00 268 TYR A CA 1
ATOM 1826 C C . TYR A 1 268 ? 21.757 2.380 -15.710 1.00 95.00 268 TYR A C 1
ATOM 1828 O O . TYR A 1 268 ? 21.336 3.493 -16.008 1.00 95.00 268 TYR A O 1
ATOM 1836 N N . THR A 1 269 ? 22.514 2.168 -14.628 1.00 93.94 269 THR A N 1
ATOM 1837 C CA . THR A 1 269 ? 22.858 3.217 -13.651 1.00 93.94 269 THR A CA 1
ATOM 1838 C C . THR A 1 269 ? 23.567 4.390 -14.319 1.00 93.94 269 THR A C 1
ATOM 1840 O O . THR A 1 269 ? 23.187 5.535 -14.116 1.00 93.94 269 THR A O 1
ATOM 1843 N N . ALA A 1 270 ? 24.532 4.131 -15.212 1.00 95.62 270 ALA A N 1
ATOM 1844 C CA . ALA A 1 270 ? 25.204 5.207 -15.941 1.00 95.62 270 ALA A CA 1
ATOM 1845 C C . ALA A 1 270 ? 24.246 6.026 -16.828 1.00 95.62 270 ALA A C 1
ATOM 1847 O O . ALA A 1 270 ? 24.468 7.222 -17.036 1.00 95.62 270 ALA A O 1
ATOM 1848 N N . LEU A 1 271 ? 23.214 5.391 -17.394 1.00 96.25 271 LEU A N 1
ATOM 1849 C CA . LEU A 1 271 ? 22.179 6.086 -18.157 1.00 96.25 271 LEU A CA 1
ATOM 1850 C C . LEU A 1 271 ? 21.255 6.893 -17.240 1.00 96.25 271 LEU A C 1
ATOM 1852 O O . LEU A 1 271 ? 21.000 8.056 -17.548 1.00 96.25 271 LEU A O 1
ATOM 1856 N N . ASP A 1 272 ? 20.787 6.297 -16.145 1.00 94.50 272 ASP A N 1
ATOM 1857 C CA . ASP A 1 272 ? 19.904 6.936 -15.164 1.00 94.50 272 ASP A CA 1
ATOM 1858 C C . ASP A 1 272 ? 20.563 8.172 -14.534 1.00 94.50 272 ASP A C 1
ATOM 1860 O O . ASP A 1 272 ? 20.011 9.271 -14.616 1.00 94.50 272 ASP A O 1
ATOM 1864 N N . ASP A 1 273 ? 21.810 8.037 -14.068 1.00 94.81 273 ASP A N 1
ATOM 1865 C CA . ASP A 1 273 ? 22.627 9.142 -13.549 1.00 94.81 273 ASP A CA 1
ATOM 1866 C C . ASP A 1 273 ? 22.716 10.286 -14.565 1.00 94.81 273 ASP A C 1
ATOM 1868 O O . ASP A 1 273 ? 22.508 11.454 -14.235 1.00 94.81 273 ASP A O 1
ATOM 1872 N N . CYS A 1 274 ? 22.979 9.965 -15.837 1.00 97.44 274 CYS A N 1
ATOM 1873 C CA . CYS A 1 274 ? 23.060 10.978 -16.883 1.00 97.44 274 CYS A CA 1
ATOM 1874 C C . CYS A 1 274 ? 21.720 11.698 -17.097 1.00 97.44 274 CYS A C 1
ATOM 1876 O O . CYS A 1 274 ? 21.700 12.925 -17.251 1.00 97.44 274 CYS A O 1
ATOM 1878 N N . VAL A 1 275 ? 20.613 10.950 -17.138 1.00 96.12 275 VAL A N 1
ATOM 1879 C CA . VAL A 1 275 ? 19.254 11.484 -17.321 1.00 96.12 275 VAL A CA 1
ATOM 1880 C C . VAL A 1 275 ? 18.906 12.420 -16.167 1.00 96.12 275 VAL A C 1
ATOM 1882 O O . VAL A 1 275 ? 18.421 13.526 -16.417 1.00 96.12 275 VAL A O 1
ATOM 1885 N N . PHE A 1 276 ? 19.224 12.027 -14.933 1.00 94.38 276 PHE A N 1
ATOM 1886 C CA . PHE A 1 276 ? 19.006 12.832 -13.737 1.00 94.38 276 PHE A CA 1
ATOM 1887 C C . PHE A 1 276 ? 19.877 14.098 -13.715 1.00 94.38 276 PHE A C 1
ATOM 1889 O O . PHE A 1 276 ? 19.349 15.202 -13.578 1.00 94.38 276 PHE A O 1
ATOM 1896 N N . GLU A 1 277 ? 21.194 13.978 -13.926 1.00 96.19 277 GLU A N 1
ATOM 1897 C CA . GLU A 1 277 ? 22.136 15.113 -13.927 1.00 96.19 277 GLU A CA 1
ATOM 1898 C C . GLU A 1 277 ? 21.807 16.175 -14.987 1.00 96.19 277 GLU A C 1
ATOM 1900 O O . GLU A 1 277 ? 22.110 17.357 -14.804 1.00 96.19 277 GLU A O 1
ATOM 1905 N N . ASN A 1 278 ? 21.199 15.765 -16.103 1.00 96.62 278 ASN A N 1
ATOM 1906 C CA . ASN A 1 278 ? 20.809 16.657 -17.195 1.00 96.62 278 ASN A CA 1
ATOM 1907 C C . ASN A 1 278 ? 19.320 17.050 -17.157 1.00 96.62 278 ASN A C 1
ATOM 1909 O O . ASN A 1 278 ? 18.845 17.667 -18.113 1.00 96.62 278 ASN A O 1
ATOM 1913 N N . GLU A 1 279 ? 18.597 16.714 -16.079 1.00 95.56 279 GLU A N 1
ATOM 1914 C CA . GLU A 1 279 ? 17.164 17.000 -15.885 1.00 95.56 279 GLU A CA 1
ATOM 1915 C C . GLU A 1 279 ? 16.301 16.567 -17.088 1.00 95.56 279 GLU A C 1
ATOM 1917 O O . GLU A 1 279 ? 15.358 17.245 -17.512 1.00 95.56 279 GLU A O 1
ATOM 1922 N N . CYS A 1 280 ? 16.654 15.4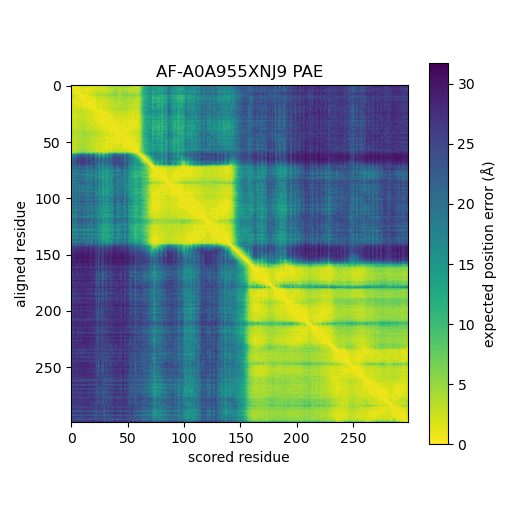35 -17.692 1.00 94.12 280 CYS A N 1
ATOM 1923 C CA . CYS A 1 280 ? 15.983 14.930 -18.873 1.00 94.12 280 CYS A CA 1
ATOM 1924 C C . CYS A 1 280 ? 14.605 14.363 -18.499 1.00 94.12 28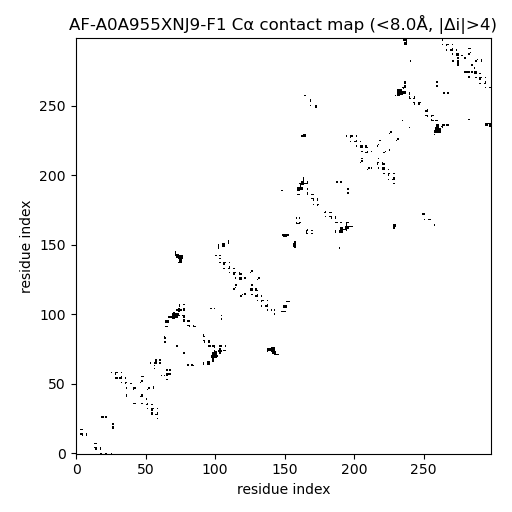0 CYS A C 1
ATOM 1926 O O . CYS A 1 280 ? 14.461 13.604 -17.547 1.00 94.12 280 CYS A O 1
ATOM 1928 N N . GLN A 1 281 ? 13.575 14.691 -19.284 1.00 91.50 281 GLN A N 1
ATOM 1929 C CA . GLN A 1 281 ? 12.216 14.165 -19.070 1.00 91.50 281 GLN A CA 1
ATOM 1930 C C . GLN A 1 281 ? 12.017 12.752 -19.635 1.00 91.50 281 GLN A C 1
ATOM 1932 O O . GLN A 1 281 ? 10.994 12.122 -19.382 1.00 91.50 281 GLN A O 1
ATOM 1937 N N . THR A 1 282 ? 12.962 12.279 -20.447 1.00 91.88 282 THR A N 1
ATOM 1938 C CA . THR A 1 282 ? 12.894 11.015 -21.179 1.00 91.88 282 THR A CA 1
ATOM 1939 C C . THR A 1 282 ? 14.280 10.374 -21.267 1.00 91.88 282 THR A C 1
ATOM 1941 O O . THR A 1 282 ? 15.304 11.062 -21.240 1.00 91.88 282 THR A O 1
ATOM 1944 N N . LEU A 1 283 ? 14.315 9.046 -21.425 1.00 90.12 283 LEU A N 1
ATOM 1945 C CA . LEU A 1 283 ? 15.556 8.272 -21.572 1.00 90.12 283 LEU A CA 1
ATOM 1946 C C . LEU A 1 283 ? 16.304 8.561 -22.889 1.00 90.12 283 LEU A C 1
ATOM 1948 O O . LEU A 1 283 ? 17.499 8.296 -22.990 1.00 90.12 283 LEU A O 1
ATOM 1952 N N . ASP A 1 284 ? 15.635 9.122 -23.903 1.00 91.88 284 ASP A N 1
ATOM 1953 C CA . ASP A 1 284 ? 16.211 9.458 -25.217 1.00 91.88 284 ASP A CA 1
ATOM 1954 C C . ASP A 1 284 ? 16.871 10.848 -25.278 1.00 91.88 284 ASP A C 1
ATOM 1956 O O . ASP A 1 284 ? 17.049 11.441 -26.347 1.00 91.88 284 ASP A O 1
ATOM 1960 N N . CYS A 1 285 ? 17.280 11.363 -24.121 1.00 92.81 285 CYS A N 1
ATOM 1961 C CA . CYS A 1 285 ? 17.898 12.669 -23.989 1.00 92.81 285 CYS A CA 1
ATOM 1962 C C . CYS A 1 285 ? 19.181 12.801 -24.833 1.00 92.81 285 CYS A C 1
ATOM 1964 O O . CYS A 1 285 ? 20.111 12.004 -24.668 1.00 92.81 285 CYS A O 1
ATOM 1966 N N . PRO A 1 286 ? 19.321 13.840 -25.687 1.00 96.69 286 PRO A N 1
ATOM 1967 C CA . PRO A 1 286 ? 20.507 14.006 -26.532 1.00 96.69 286 PRO A CA 1
ATOM 1968 C C . PRO A 1 286 ? 21.831 14.056 -25.754 1.00 96.69 286 PRO A C 1
ATOM 1970 O O . PRO A 1 286 ? 22.853 13.568 -26.247 1.00 96.69 286 PRO A O 1
ATOM 1973 N N . ALA A 1 287 ? 21.803 14.609 -24.534 1.00 96.94 287 ALA A N 1
ATOM 1974 C CA . ALA A 1 287 ? 22.952 14.690 -23.632 1.00 96.94 287 ALA A CA 1
ATOM 1975 C C . ALA A 1 287 ? 23.465 13.308 -23.184 1.00 96.94 287 ALA A C 1
ATOM 1977 O O . ALA A 1 287 ? 24.662 13.151 -22.962 1.00 96.94 287 ALA A O 1
ATOM 1978 N N . CYS A 1 288 ? 22.585 12.303 -23.153 1.00 97.56 288 CYS A N 1
ATOM 1979 C CA . CYS A 1 288 ? 22.862 10.945 -22.675 1.00 97.56 288 CYS A CA 1
ATOM 1980 C C . CYS A 1 288 ? 22.947 9.911 -23.800 1.00 97.56 288 CYS A C 1
ATOM 1982 O O . CYS A 1 288 ? 22.908 8.704 -23.566 1.00 97.56 288 CYS A O 1
ATOM 1984 N N . SER A 1 289 ? 23.091 10.370 -25.048 1.00 96.62 289 SER A N 1
ATOM 1985 C CA . SER A 1 289 ? 23.134 9.496 -26.226 1.00 96.62 289 SER A CA 1
ATOM 1986 C C . SER A 1 289 ? 24.260 8.456 -26.180 1.00 96.62 289 SER A C 1
ATOM 1988 O O . SER A 1 289 ? 24.089 7.356 -26.700 1.00 96.62 289 SER A O 1
ATOM 1990 N N . ALA A 1 290 ? 25.395 8.759 -25.543 1.00 97.69 290 ALA A N 1
ATOM 1991 C CA . ALA A 1 290 ? 26.494 7.806 -25.396 1.00 97.69 290 ALA A CA 1
ATOM 1992 C C . ALA A 1 290 ? 26.126 6.636 -24.467 1.00 97.69 290 ALA A C 1
ATOM 1994 O O . ALA A 1 290 ? 26.346 5.479 -24.826 1.00 97.69 290 ALA A O 1
ATOM 1995 N N . GLN A 1 291 ? 25.532 6.934 -23.312 1.00 97.75 291 GLN A N 1
ATOM 1996 C CA . GLN A 1 291 ? 25.065 5.958 -22.328 1.00 97.75 291 GLN A CA 1
ATOM 1997 C C . GLN A 1 291 ? 23.904 5.139 -22.891 1.00 97.75 291 GLN A C 1
ATOM 1999 O O . GLN A 1 291 ? 23.912 3.914 -22.795 1.00 97.75 291 GLN A O 1
ATOM 2004 N N . LEU A 1 292 ? 22.970 5.794 -23.589 1.00 96.38 292 LEU A N 1
ATOM 2005 C CA . LEU A 1 292 ? 21.869 5.118 -24.267 1.00 96.38 292 LEU A CA 1
ATOM 2006 C C . LEU A 1 292 ? 22.379 4.135 -25.330 1.00 96.38 292 LEU A C 1
ATOM 2008 O O . LEU A 1 292 ? 21.924 2.996 -25.368 1.00 96.38 292 LEU A O 1
ATOM 2012 N N . MET A 1 293 ? 23.355 4.526 -26.159 1.00 96.38 293 MET A N 1
ATOM 2013 C CA . MET A 1 293 ? 23.961 3.617 -27.143 1.00 96.38 293 MET A CA 1
ATOM 2014 C C . MET A 1 293 ? 24.696 2.444 -26.484 1.00 96.38 293 MET A C 1
ATOM 2016 O O . MET A 1 293 ? 24.638 1.332 -27.003 1.00 96.38 293 MET A O 1
ATOM 2020 N N . ALA A 1 294 ? 25.385 2.675 -25.361 1.00 96.56 294 ALA A N 1
ATOM 2021 C CA . ALA A 1 294 ? 26.048 1.609 -24.612 1.00 96.56 294 ALA A CA 1
ATOM 2022 C C . ALA A 1 294 ? 25.027 0.606 -24.053 1.00 96.56 294 ALA A C 1
ATOM 2024 O O . ALA A 1 294 ? 25.201 -0.598 -24.219 1.00 96.56 294 ALA A O 1
ATOM 2025 N N . CYS A 1 295 ? 23.930 1.106 -23.487 1.00 95.38 295 CYS A N 1
ATOM 2026 C CA . CYS A 1 295 ? 22.822 0.296 -22.997 1.00 95.38 295 CYS A CA 1
ATOM 2027 C C . CYS A 1 295 ? 22.112 -0.474 -24.129 1.00 95.38 295 CYS A C 1
ATOM 2029 O O . CYS A 1 295 ? 21.819 -1.655 -23.991 1.00 95.38 295 CYS A O 1
ATOM 2031 N N . GLN A 1 296 ? 21.896 0.150 -25.292 1.00 94.62 296 GLN A N 1
ATOM 2032 C CA . GLN A 1 296 ? 21.277 -0.490 -26.464 1.00 94.62 296 GLN A CA 1
ATOM 2033 C C . GLN A 1 296 ? 22.159 -1.559 -27.130 1.00 94.62 296 GLN A C 1
ATOM 2035 O O . GLN A 1 296 ? 21.647 -2.419 -27.848 1.00 94.62 296 GLN A O 1
ATOM 2040 N N . ALA A 1 297 ? 23.478 -1.493 -26.938 1.00 96.06 297 ALA A N 1
ATOM 2041 C CA . ALA A 1 297 ? 24.418 -2.482 -27.459 1.00 96.06 297 ALA A CA 1
ATOM 2042 C C . ALA A 1 297 ? 24.476 -3.766 -26.611 1.00 96.06 297 ALA A C 1
ATOM 2044 O O . ALA A 1 297 ? 25.008 -4.771 -27.086 1.00 96.06 297 ALA A O 1
ATOM 2045 N N . ASP A 1 298 ? 23.939 -3.726 -25.391 1.00 94.75 298 ASP A N 1
ATOM 2046 C CA . ASP A 1 298 ? 23.801 -4.864 -24.487 1.00 94.75 298 ASP A CA 1
ATOM 2047 C C . ASP A 1 298 ? 22.631 -5.754 -24.942 1.00 94.75 298 ASP A C 1
ATOM 2049 O O . ASP A 1 298 ? 21.495 -5.281 -25.048 1.00 94.75 298 ASP A O 1
ATOM 2053 N N . GLN A 1 299 ? 22.914 -7.017 -25.282 1.00 88.62 299 GLN A N 1
ATOM 2054 C CA . GLN A 1 299 ? 21.926 -7.985 -25.786 1.00 88.62 299 GLN A CA 1
ATOM 2055 C C . GLN A 1 299 ? 21.697 -9.114 -24.799 1.00 88.62 299 GLN A C 1
ATOM 2057 O O . GLN A 1 299 ? 22.693 -9.787 -24.450 1.00 88.62 299 GLN A O 1
#

Secondary structure (DSSP, 8-state):
-HHHHHHHTT-HHHHHHHHHTS-HHHHHHHHHHHHHHHHHT--SHHHHHHH-HHHHHHHHT-TTT---S-S-B-HHHHHHHHHTSPTT-HHHHHHHHHHB-HHHHHHHHHHHHHHHHH-TT--HHHHHHHSHHHHHHHHH----SS-------SSPPP----SHHHHHHHHHHHHHTT-HHHHHHHHHHHS-HHHHHHHHHHHHHHHHH-TT--HHHHHHHHHHHHHHHS--B-B-HHHHHHHHHH--SHHHHHHHHTTBBTTTHHHHHHHHHHHHHTT-SSTT-GGGHHHHHHHHT--

Radius of gyration: 28.03 Å; Cα contacts (8 Å, |Δi|>4): 378; chains: 1; bounding box: 68×37×73 Å

pLDDT: mean 86.67, std 14.06, range [37.06, 97.81]

Sequence (299 aa):
IFQCLQTCGQDQACAEGCLNQATPDGQAAFGAIAQCINANGCQDDACVEANCANEVNACFGGAGPGPGPGGDLGCGDILQCFQGCGQNDQACLQGCFAQGSANGQALYQAAAMCVQANCPNGDQACVQANCAAEVQACAADSGAGPGPGPGPGPGGAPIQAQTCKELIICFNLCDINGQADACYEACYTEAGAGATGPYDAIGMCVQQNCPMQDDACVDSSCGAQLDACLPPGEASCNATINCINGAMEPQAFLECIFEVSAASEPLYTALDDCVFENECQTLDCPACSAQLMACQADQ